Protein AF-A0A3S3RZ78-F1 (afdb_monomer_lite)

Structure (mmCIF, N/CA/C/O backbone):
data_AF-A0A3S3RZ78-F1
#
_entry.id   AF-A0A3S3RZ78-F1
#
loop_
_atom_site.group_PDB
_atom_site.id
_atom_site.type_symbol
_atom_site.label_atom_id
_atom_site.label_alt_id
_atom_site.label_comp_id
_atom_site.label_asym_id
_atom_site.label_entity_id
_atom_site.label_seq_id
_atom_site.pdbx_PDB_ins_code
_atom_site.Cartn_x
_atom_site.Cartn_y
_atom_site.Cartn_z
_atom_site.occupancy
_atom_site.B_iso_or_equiv
_atom_site.auth_seq_id
_atom_site.auth_comp_id
_atom_site.auth_asym_id
_atom_site.auth_atom_id
_atom_site.pdbx_PDB_model_num
ATOM 1 N N . MET A 1 1 ? 13.087 -18.083 5.099 1.00 40.50 1 MET A N 1
ATOM 2 C CA . MET A 1 1 ? 12.927 -17.385 6.397 1.00 40.50 1 MET A CA 1
ATOM 3 C C . MET A 1 1 ? 11.641 -16.577 6.357 1.00 40.50 1 MET A C 1
ATOM 5 O O . MET A 1 1 ? 11.517 -15.719 5.496 1.00 40.50 1 MET A O 1
ATOM 9 N N . ASN A 1 2 ? 10.664 -16.890 7.210 1.00 43.22 2 ASN A N 1
ATOM 10 C CA . ASN A 1 2 ? 9.361 -16.218 7.233 1.00 43.22 2 ASN A CA 1
ATOM 11 C C . ASN A 1 2 ? 9.338 -15.223 8.404 1.00 43.22 2 ASN A C 1
ATOM 13 O O . ASN A 1 2 ? 9.642 -15.615 9.522 1.00 43.22 2 ASN A O 1
ATOM 17 N N . ARG A 1 3 ? 8.978 -13.950 8.187 1.00 53.94 3 ARG A N 1
ATOM 18 C CA . ARG A 1 3 ? 8.902 -12.944 9.274 1.00 53.94 3 ARG A CA 1
ATOM 19 C C . ARG A 1 3 ? 7.983 -13.397 10.421 1.00 53.94 3 ARG A C 1
ATOM 21 O O . ARG A 1 3 ? 8.221 -13.053 11.570 1.00 53.94 3 ARG A O 1
ATOM 28 N N . ARG A 1 4 ? 6.975 -14.221 10.107 1.00 54.25 4 ARG A N 1
ATOM 29 C CA . ARG A 1 4 ? 5.975 -14.735 11.057 1.00 54.25 4 ARG A CA 1
ATOM 30 C C . ARG A 1 4 ? 6.551 -15.621 12.151 1.00 54.25 4 ARG A C 1
ATOM 32 O O . ARG A 1 4 ? 6.083 -15.556 13.279 1.00 54.25 4 ARG A O 1
ATOM 39 N N . THR A 1 5 ? 7.578 -16.414 11.848 1.00 48.53 5 THR A N 1
ATOM 40 C CA . THR A 1 5 ? 8.181 -17.263 12.879 1.00 48.53 5 THR A CA 1
ATOM 41 C C . THR A 1 5 ? 8.853 -16.431 13.970 1.00 48.53 5 THR A C 1
ATOM 43 O O . THR A 1 5 ? 8.968 -16.928 15.077 1.00 48.53 5 THR A O 1
ATOM 46 N N . MET A 1 6 ? 9.203 -15.161 13.709 1.00 45.94 6 MET A N 1
ATOM 47 C CA . MET A 1 6 ? 9.835 -14.284 14.700 1.00 45.94 6 MET A CA 1
ATOM 48 C C . MET A 1 6 ? 8.866 -13.612 15.691 1.00 45.94 6 MET A C 1
ATOM 50 O O . MET A 1 6 ? 9.265 -13.337 16.817 1.00 45.94 6 MET A O 1
ATOM 54 N N . LEU A 1 7 ? 7.604 -13.370 15.311 1.00 44.28 7 LEU A N 1
ATOM 55 C CA . LEU A 1 7 ? 6.620 -12.638 16.136 1.00 44.28 7 LEU A CA 1
ATOM 56 C C . LEU A 1 7 ? 5.780 -13.554 17.051 1.00 44.28 7 LEU A C 1
ATOM 58 O O . LEU A 1 7 ? 5.577 -13.241 18.221 1.00 44.28 7 LEU A O 1
ATOM 62 N N . VAL A 1 8 ? 5.405 -14.748 16.577 1.00 43.34 8 VAL A N 1
ATOM 63 C CA . VAL A 1 8 ? 4.511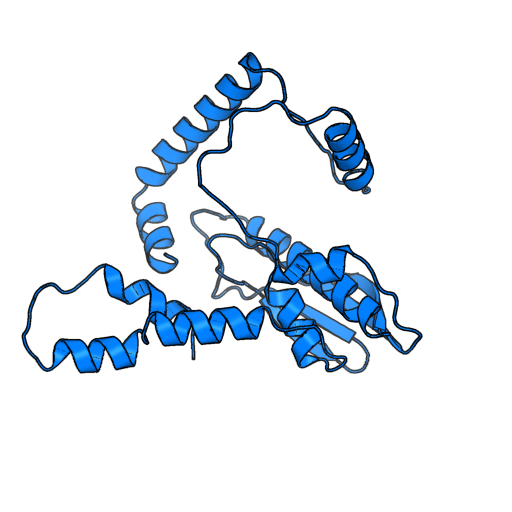 -15.697 17.287 1.00 43.34 8 VAL A CA 1
ATOM 64 C C . VAL A 1 8 ? 5.116 -16.266 18.592 1.00 43.34 8 VAL A C 1
ATOM 66 O O . VAL A 1 8 ? 4.423 -16.858 19.417 1.00 43.34 8 VAL A O 1
ATOM 69 N N . GLY A 1 9 ? 6.411 -16.062 18.844 1.00 39.47 9 GLY A N 1
ATOM 70 C CA . GLY A 1 9 ? 7.112 -16.612 20.008 1.00 39.47 9 GLY A CA 1
ATOM 71 C C . GLY A 1 9 ? 6.773 -15.992 21.366 1.00 39.47 9 GLY A C 1
ATOM 72 O O . GLY A 1 9 ? 7.169 -16.568 22.376 1.00 39.47 9 GLY A O 1
ATOM 73 N N . ALA A 1 10 ? 6.083 -14.850 21.428 1.00 41.22 10 ALA A N 1
ATOM 74 C CA . ALA A 1 10 ? 5.894 -14.110 22.681 1.00 41.22 10 ALA A CA 1
ATOM 75 C C . ALA A 1 10 ? 4.729 -14.614 23.564 1.00 41.22 10 ALA A C 1
ATOM 77 O O . ALA A 1 10 ? 4.688 -14.295 24.750 1.00 41.22 10 ALA A O 1
ATOM 78 N N . GLY A 1 11 ? 3.785 -15.391 23.016 1.00 34.62 11 GLY A N 1
ATOM 79 C CA . GLY A 1 11 ? 2.496 -15.661 23.673 1.00 34.62 11 GLY A CA 1
ATOM 80 C C . GLY A 1 11 ? 2.333 -17.003 24.396 1.00 34.62 11 GLY A C 1
ATOM 81 O O . GLY A 1 11 ? 1.383 -17.153 25.161 1.00 34.62 11 GLY A O 1
ATOM 82 N N . ALA A 1 12 ? 3.205 -17.994 24.185 1.00 38.38 12 ALA A N 1
ATOM 83 C CA . ALA A 1 12 ? 2.976 -19.340 24.721 1.00 38.38 12 ALA A CA 1
ATOM 84 C C . ALA A 1 12 ? 4.277 -20.102 25.015 1.00 38.38 12 ALA A C 1
ATOM 86 O O . ALA A 1 12 ? 4.843 -20.711 24.115 1.00 38.38 12 ALA A O 1
ATOM 87 N N . ALA A 1 13 ? 4.729 -20.076 26.278 1.00 37.03 13 ALA A N 1
ATOM 88 C CA . ALA A 1 13 ? 5.279 -21.221 27.030 1.00 37.03 13 ALA A CA 1
ATOM 89 C C . ALA A 1 13 ? 6.139 -20.735 28.210 1.00 37.03 13 ALA A C 1
ATOM 91 O O . ALA A 1 13 ? 7.344 -20.527 28.093 1.00 37.03 13 ALA A O 1
ATOM 92 N N . LEU A 1 14 ? 5.516 -20.616 29.383 1.00 42.06 14 LEU A N 1
ATOM 93 C CA . LEU A 1 14 ? 6.192 -20.324 30.649 1.00 42.06 14 LEU A CA 1
ATOM 94 C C . LEU A 1 14 ? 6.717 -21.588 31.364 1.00 42.06 14 LEU A C 1
ATOM 96 O O . LEU A 1 14 ? 6.936 -21.553 32.569 1.00 42.06 14 LEU A O 1
ATOM 100 N N . VAL A 1 15 ? 6.919 -22.724 30.682 1.00 44.06 15 VAL A N 1
ATOM 101 C CA . VAL A 1 15 ? 7.333 -23.968 31.362 1.00 44.06 15 VAL A CA 1
ATOM 102 C C . VAL A 1 15 ? 8.272 -24.817 30.498 1.00 44.06 15 VAL A C 1
ATOM 104 O O . VAL A 1 15 ? 7.811 -25.567 29.646 1.00 44.06 15 VAL A O 1
ATOM 107 N N . ALA A 1 16 ? 9.586 -24.692 30.729 1.00 37.25 16 ALA A N 1
ATOM 108 C CA . ALA A 1 16 ? 10.565 -25.787 30.886 1.00 37.25 16 ALA A CA 1
ATOM 109 C C . ALA A 1 16 ? 12.009 -25.294 30.641 1.00 37.25 16 ALA A C 1
ATOM 111 O O . ALA A 1 16 ? 12.322 -24.619 29.662 1.00 37.25 16 ALA A O 1
ATOM 112 N N . ALA A 1 17 ? 12.894 -25.640 31.573 1.00 44.78 17 ALA A N 1
ATOM 113 C CA . ALA A 1 17 ? 14.254 -25.137 31.717 1.00 44.78 17 ALA A CA 1
ATOM 114 C C . ALA A 1 17 ? 15.219 -25.502 30.565 1.00 44.78 17 ALA A C 1
ATOM 116 O O . ALA A 1 17 ? 15.219 -26.617 30.052 1.00 44.78 17 ALA A O 1
ATOM 117 N N . GLY A 1 18 ? 16.115 -24.565 30.229 1.00 42.72 18 GLY A N 1
ATOM 118 C CA . GLY A 1 18 ? 17.432 -24.813 29.615 1.00 42.72 18 GLY A CA 1
ATOM 119 C C . GLY A 1 18 ? 17.471 -25.133 28.116 1.00 42.72 18 GLY A C 1
ATOM 120 O O . GLY A 1 18 ? 18.178 -24.460 27.371 1.00 42.72 18 GLY A O 1
ATOM 121 N N . THR A 1 19 ? 16.705 -26.115 27.645 1.00 43.12 19 THR A N 1
ATOM 122 C CA . THR A 1 19 ? 16.663 -26.523 26.224 1.00 43.12 19 THR A CA 1
ATOM 123 C C . THR A 1 19 ? 15.649 -25.714 25.411 1.00 43.12 19 THR A C 1
ATOM 125 O O . THR A 1 19 ? 15.826 -25.520 24.206 1.00 43.12 19 THR A O 1
ATOM 128 N N . GLY A 1 20 ? 14.638 -25.155 26.083 1.00 42.94 20 GLY A N 1
ATOM 129 C CA . GLY A 1 20 ? 13.596 -24.328 25.475 1.00 42.94 20 GLY A CA 1
ATOM 130 C C . GLY A 1 20 ? 14.109 -23.005 24.908 1.00 42.94 20 GLY A C 1
ATOM 131 O O . GLY A 1 20 ? 13.678 -22.612 23.837 1.00 42.94 20 GLY A O 1
ATOM 132 N N . VAL A 1 21 ? 15.083 -22.341 25.542 1.00 45.28 21 VAL A N 1
ATOM 133 C CA . VAL A 1 21 ? 15.572 -21.019 25.088 1.00 45.28 21 VAL A CA 1
ATOM 134 C C . VAL A 1 21 ? 16.393 -21.110 23.797 1.00 45.28 21 VAL A C 1
ATOM 136 O O . VAL A 1 21 ? 16.285 -20.235 22.940 1.00 45.28 21 VAL A O 1
ATOM 139 N N . ALA A 1 22 ? 17.197 -22.164 23.627 1.00 45.59 22 ALA A N 1
ATOM 140 C CA . ALA A 1 22 ? 17.964 -22.384 22.399 1.00 45.59 22 ALA A CA 1
ATOM 141 C C . ALA A 1 22 ? 17.056 -22.822 21.236 1.00 45.59 22 ALA A C 1
ATOM 143 O O . ALA A 1 22 ? 17.174 -22.282 20.136 1.00 45.59 22 ALA A O 1
ATOM 144 N N . GLY A 1 23 ? 16.096 -23.720 21.499 1.00 42.72 23 GLY A N 1
ATOM 145 C CA . GLY A 1 23 ? 15.060 -24.104 20.534 1.00 42.72 23 GLY A CA 1
ATOM 146 C C . GLY A 1 23 ? 14.161 -22.926 20.139 1.00 42.72 23 GLY A C 1
ATOM 147 O O . GLY A 1 23 ? 13.932 -22.698 18.954 1.00 42.72 23 GLY A O 1
ATOM 148 N N . TRP A 1 24 ? 13.749 -22.104 21.107 1.00 41.31 24 TRP A N 1
ATOM 149 C CA . TRP A 1 24 ? 12.961 -20.888 20.899 1.00 41.31 24 TRP A CA 1
ATOM 150 C C . TRP A 1 24 ? 13.730 -19.860 20.069 1.00 41.31 24 TRP A C 1
ATOM 152 O O . TRP A 1 24 ? 13.248 -19.470 19.014 1.00 41.31 24 TRP A O 1
ATOM 162 N N . ARG A 1 25 ? 14.977 -19.516 20.425 1.00 43.22 25 ARG A N 1
ATOM 163 C CA . ARG A 1 25 ? 15.828 -18.617 19.614 1.00 43.22 25 ARG A CA 1
ATOM 164 C C . ARG A 1 25 ? 16.069 -19.126 18.191 1.00 43.22 25 ARG A C 1
ATOM 166 O O . ARG A 1 25 ? 16.178 -18.315 17.278 1.00 43.22 25 ARG A O 1
ATOM 173 N N . SER A 1 26 ? 16.142 -20.442 17.989 1.00 49.59 26 SER A N 1
ATOM 174 C CA . SER A 1 26 ? 16.269 -21.026 16.648 1.00 49.59 26 SER A CA 1
ATOM 175 C C . SER A 1 26 ? 14.971 -20.959 15.830 1.00 49.59 26 SER A C 1
ATOM 177 O O . SER A 1 26 ? 15.031 -20.860 14.607 1.00 49.59 26 SER A O 1
ATOM 179 N N . ALA A 1 27 ? 13.811 -20.955 16.497 1.00 47.22 27 ALA A N 1
ATOM 180 C CA . ALA A 1 27 ? 12.496 -20.873 15.869 1.00 47.22 27 ALA A CA 1
ATOM 181 C C . ALA A 1 27 ? 12.046 -19.422 15.616 1.00 47.22 27 ALA A C 1
ATOM 183 O O . ALA A 1 27 ? 11.475 -19.154 14.563 1.00 47.22 27 ALA A O 1
ATOM 184 N N . VAL A 1 28 ? 12.333 -18.489 16.536 1.00 52.66 28 VAL A N 1
ATOM 185 C CA . VAL A 1 28 ? 11.874 -17.086 16.470 1.00 52.66 28 VAL A CA 1
ATOM 186 C C . VAL A 1 28 ? 12.959 -16.068 16.107 1.00 52.66 28 VAL A C 1
ATOM 188 O O . VAL A 1 28 ? 12.667 -14.898 15.895 1.00 52.66 28 VAL A O 1
ATOM 191 N N . GLY A 1 29 ? 14.219 -16.484 15.974 1.00 62.44 29 GLY A N 1
ATOM 192 C CA . GLY A 1 29 ? 15.333 -15.548 15.801 1.00 62.44 29 GLY A CA 1
ATOM 193 C C . GLY A 1 29 ? 15.539 -14.642 17.024 1.00 62.44 29 GLY A C 1
ATOM 194 O O . GLY A 1 29 ? 14.795 -14.685 18.003 1.00 62.44 29 GLY A O 1
ATOM 195 N N . SER A 1 30 ? 16.595 -13.830 17.018 1.00 79.31 30 SER A N 1
ATOM 196 C CA . SER A 1 30 ? 16.803 -12.799 18.045 1.00 79.31 30 SER A CA 1
ATOM 197 C C . SER A 1 30 ? 16.269 -11.439 17.591 1.00 79.31 30 SER A C 1
ATOM 199 O O . SER A 1 30 ? 16.241 -11.149 16.397 1.00 79.31 30 SER A O 1
ATOM 201 N N . MET A 1 31 ? 15.927 -10.557 18.538 1.00 79.38 31 MET A N 1
ATOM 202 C CA . MET A 1 31 ? 15.582 -9.162 18.215 1.00 79.38 31 MET A CA 1
ATOM 203 C C . MET A 1 31 ? 16.697 -8.456 17.435 1.00 79.38 31 MET A C 1
ATOM 205 O O . MET A 1 31 ? 16.409 -7.730 16.495 1.00 79.38 31 MET A O 1
ATOM 209 N N . ALA A 1 32 ? 17.966 -8.755 17.732 1.00 81.56 32 ALA A N 1
ATOM 210 C CA . ALA A 1 32 ? 19.098 -8.233 16.967 1.00 81.56 32 ALA A CA 1
ATOM 211 C C . ALA A 1 32 ? 19.104 -8.734 15.508 1.00 81.56 32 ALA A C 1
ATOM 213 O O . ALA A 1 32 ? 19.377 -7.971 14.587 1.00 81.56 32 ALA A O 1
ATOM 214 N N . GLN A 1 33 ? 18.769 -10.007 15.267 1.00 80.19 33 GLN A N 1
ATOM 215 C CA . GLN A 1 33 ? 18.626 -10.538 13.905 1.00 80.19 33 GLN A CA 1
ATOM 216 C C . GLN A 1 33 ? 17.439 -9.905 13.177 1.00 80.19 33 GLN A C 1
ATOM 218 O O . GLN A 1 33 ? 17.544 -9.607 11.988 1.00 80.19 33 GLN A O 1
ATOM 223 N N . TYR A 1 34 ? 16.329 -9.682 13.884 1.00 78.69 34 TYR A N 1
ATOM 224 C CA . TYR A 1 34 ? 15.179 -8.965 13.348 1.00 78.69 34 TYR A CA 1
ATOM 225 C C . TYR A 1 34 ? 15.539 -7.521 12.980 1.00 78.69 34 TYR A C 1
ATOM 227 O O . TYR A 1 34 ? 15.197 -7.080 11.889 1.00 78.69 34 TYR A O 1
ATOM 235 N N . GLU A 1 35 ? 16.261 -6.801 13.838 1.00 84.44 35 GLU A N 1
ATOM 236 C CA . GLU A 1 35 ? 16.710 -5.428 13.584 1.00 84.44 35 GLU A CA 1
ATOM 237 C C . GLU A 1 35 ? 17.628 -5.345 12.366 1.00 84.44 35 GLU A C 1
ATOM 239 O O . GLU A 1 35 ? 17.398 -4.513 11.491 1.00 84.44 35 GLU A O 1
ATOM 244 N N . VAL A 1 36 ? 18.611 -6.244 12.254 1.00 86.38 36 VAL A N 1
ATOM 245 C CA . VAL A 1 36 ? 19.494 -6.328 11.079 1.00 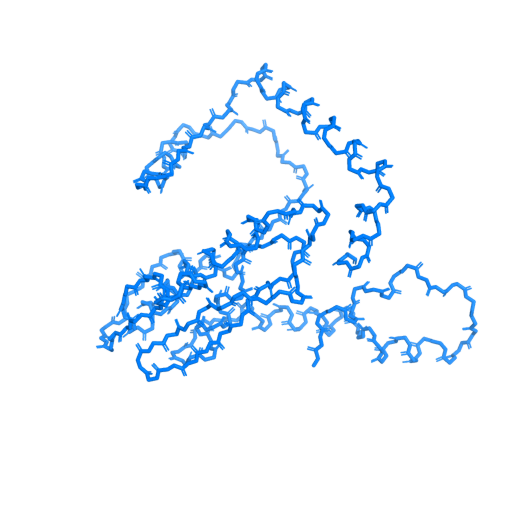86.38 36 VAL A CA 1
ATOM 246 C C . VAL A 1 36 ? 18.688 -6.615 9.812 1.00 86.38 36 VAL A C 1
ATOM 248 O O . VAL A 1 36 ? 18.867 -5.952 8.791 1.00 86.38 36 VAL A O 1
ATOM 251 N N . PHE A 1 37 ? 17.761 -7.570 9.872 1.00 84.56 37 PHE A N 1
ATOM 252 C CA . PHE A 1 37 ? 16.888 -7.891 8.748 1.00 84.56 37 PHE A CA 1
ATOM 253 C C . PHE A 1 37 ? 15.985 -6.707 8.358 1.00 84.56 37 PHE A C 1
ATOM 255 O O . PHE A 1 37 ? 15.860 -6.383 7.177 1.00 84.56 37 PHE A O 1
ATOM 262 N N . ALA A 1 38 ? 15.380 -6.032 9.337 1.00 86.69 38 ALA A N 1
ATOM 263 C CA . ALA A 1 38 ? 14.527 -4.868 9.128 1.00 86.69 38 ALA A CA 1
ATOM 264 C C . ALA A 1 38 ? 15.304 -3.669 8.569 1.00 86.69 38 ALA A C 1
ATOM 266 O O . ALA A 1 38 ? 14.775 -2.944 7.726 1.00 86.69 38 ALA A O 1
ATOM 267 N N . ALA A 1 39 ? 16.553 -3.480 9.001 1.00 89.00 39 ALA A N 1
ATOM 268 C CA . ALA A 1 39 ? 17.457 -2.480 8.449 1.00 89.00 39 ALA A CA 1
ATOM 269 C C . ALA A 1 39 ? 17.761 -2.773 6.973 1.00 89.00 39 ALA A C 1
ATOM 271 O O . ALA A 1 39 ? 17.564 -1.893 6.142 1.00 89.00 39 ALA A O 1
ATOM 272 N N . GLY A 1 40 ? 18.096 -4.022 6.629 1.00 91.19 40 GLY A N 1
ATOM 273 C CA . GLY A 1 40 ? 18.384 -4.417 5.244 1.00 91.19 40 GLY A CA 1
ATOM 274 C C . GLY A 1 40 ? 17.203 -4.229 4.283 1.00 91.19 40 GLY A C 1
ATOM 275 O O . GLY A 1 40 ? 17.375 -3.899 3.111 1.00 91.19 40 GLY A O 1
ATOM 276 N N . LEU A 1 41 ? 15.964 -4.364 4.769 1.00 91.00 41 LEU A N 1
ATOM 277 C CA . LEU A 1 41 ? 14.774 -4.048 3.965 1.00 91.00 41 LEU A CA 1
ATOM 278 C C . LEU A 1 41 ? 14.684 -2.565 3.590 1.00 91.00 41 LEU A C 1
ATOM 280 O O . LEU A 1 41 ? 14.113 -2.237 2.551 1.00 91.00 41 LEU A O 1
ATOM 284 N N . ARG A 1 42 ? 15.240 -1.693 4.434 1.00 94.19 42 ARG A N 1
ATOM 285 C CA . ARG A 1 42 ? 15.236 -0.232 4.304 1.00 94.19 42 ARG A CA 1
ATOM 286 C C . ARG A 1 42 ? 16.541 0.317 3.719 1.00 94.19 42 ARG A C 1
ATOM 288 O O . ARG A 1 42 ? 16.719 1.534 3.692 1.00 94.19 42 ARG A O 1
ATOM 295 N N . ASP A 1 43 ? 17.429 -0.555 3.243 1.00 94.56 43 ASP A N 1
ATOM 296 C CA . ASP A 1 43 ? 18.643 -0.151 2.541 1.00 94.56 43 ASP A CA 1
ATOM 297 C C . ASP A 1 43 ? 18.318 0.630 1.270 1.00 94.56 43 ASP A C 1
ATOM 299 O O . ASP A 1 43 ? 17.261 0.453 0.652 1.00 94.56 43 ASP A O 1
ATOM 303 N N . ARG A 1 44 ? 19.282 1.457 0.855 1.00 94.25 44 ARG A N 1
ATOM 304 C CA . ARG A 1 44 ? 19.183 2.319 -0.326 1.00 94.25 44 ARG A CA 1
ATOM 305 C C . ARG A 1 44 ? 18.764 1.539 -1.573 1.00 94.25 44 ARG A C 1
ATOM 307 O O . ARG A 1 44 ? 19.167 0.392 -1.785 1.00 94.25 44 ARG A O 1
ATOM 314 N N . LEU A 1 45 ? 17.968 2.197 -2.407 1.00 96.31 45 LEU A N 1
ATOM 315 C CA . LEU A 1 45 ? 17.523 1.665 -3.684 1.00 96.31 45 LEU A CA 1
ATOM 316 C C . LEU A 1 45 ? 18.720 1.453 -4.613 1.00 96.31 45 LEU A C 1
ATOM 318 O O . LEU A 1 45 ? 19.549 2.346 -4.791 1.00 96.31 45 LEU A O 1
ATOM 322 N N . THR A 1 46 ? 18.782 0.274 -5.220 1.00 95.50 46 THR A N 1
ATOM 323 C CA . THR A 1 46 ? 19.735 -0.080 -6.274 1.00 95.50 46 THR A CA 1
ATOM 324 C C . THR A 1 46 ? 18.974 -0.392 -7.567 1.00 95.50 46 THR A C 1
ATOM 326 O O . THR A 1 46 ? 17.789 -0.722 -7.506 1.00 95.50 46 THR A O 1
ATOM 329 N N . PRO A 1 47 ? 19.603 -0.290 -8.756 1.00 94.00 47 PRO A N 1
ATOM 330 C CA . PRO A 1 47 ? 18.894 -0.469 -10.028 1.00 94.00 47 PRO A CA 1
ATOM 331 C C . PRO A 1 47 ? 18.473 -1.906 -10.368 1.00 94.00 47 PRO A C 1
ATOM 333 O O . PRO A 1 47 ? 17.930 -2.127 -11.453 1.00 94.00 47 PRO A O 1
ATOM 336 N N . ASP A 1 48 ? 18.760 -2.895 -9.520 1.00 94.81 48 ASP A N 1
ATOM 337 C CA . ASP A 1 48 ? 18.341 -4.276 -9.746 1.00 94.81 48 ASP A CA 1
ATOM 338 C C . ASP A 1 48 ? 16.851 -4.479 -9.420 1.00 94.81 48 ASP A C 1
ATOM 340 O O . ASP A 1 48 ? 16.277 -3.833 -8.542 1.00 94.81 48 ASP A O 1
ATOM 344 N N . LEU A 1 49 ? 16.214 -5.417 -10.127 1.00 94.94 49 LEU A N 1
ATOM 345 C CA . LEU A 1 49 ? 14.787 -5.713 -9.954 1.00 94.94 49 LEU A CA 1
ATOM 346 C C . LEU A 1 49 ? 14.447 -6.190 -8.534 1.00 94.94 49 LEU A C 1
ATOM 348 O O . LEU A 1 49 ? 13.350 -5.922 -8.047 1.00 94.94 49 LEU A O 1
ATOM 352 N N . GLY A 1 50 ? 15.380 -6.859 -7.851 1.00 95.62 50 GLY A N 1
ATOM 353 C CA . GLY A 1 50 ? 15.185 -7.318 -6.478 1.00 95.62 50 GLY A CA 1
ATOM 354 C C . GLY A 1 50 ? 15.010 -6.154 -5.504 1.00 95.62 50 GLY A C 1
ATOM 355 O O . GLY A 1 50 ? 14.123 -6.195 -4.653 1.00 95.62 50 GLY A O 1
ATOM 356 N N . ALA A 1 51 ? 15.799 -5.090 -5.651 1.00 96.38 51 ALA A N 1
ATOM 357 C CA . ALA A 1 51 ? 15.678 -3.879 -4.847 1.00 96.38 51 ALA A CA 1
ATOM 358 C C . ALA A 1 51 ? 14.401 -3.082 -5.141 1.00 96.38 51 ALA A C 1
ATOM 360 O O . ALA A 1 51 ? 13.766 -2.584 -4.211 1.00 96.38 51 ALA A O 1
ATOM 361 N N . ILE A 1 52 ? 13.980 -3.025 -6.405 1.00 97.56 52 ILE A N 1
ATOM 362 C CA . ILE A 1 52 ? 12.713 -2.398 -6.806 1.00 97.56 52 ILE A CA 1
ATOM 363 C C . ILE A 1 52 ? 11.525 -3.138 -6.169 1.00 97.56 52 ILE A C 1
ATOM 365 O O . ILE A 1 52 ? 10.674 -2.521 -5.525 1.00 97.56 52 ILE A O 1
ATOM 369 N N . VAL A 1 53 ? 11.510 -4.473 -6.246 1.00 97.75 53 VAL A N 1
ATOM 370 C CA . VAL A 1 53 ? 10.498 -5.299 -5.568 1.00 97.75 53 VAL A CA 1
ATOM 371 C C . VAL A 1 53 ? 10.590 -5.142 -4.047 1.00 97.75 53 VAL A C 1
ATOM 373 O O . VAL A 1 53 ? 9.564 -5.000 -3.387 1.00 97.75 53 VAL A O 1
ATOM 376 N N . ARG A 1 54 ? 11.793 -5.089 -3.460 1.00 97.56 54 ARG A N 1
ATOM 377 C CA . ARG A 1 54 ? 11.981 -4.835 -2.019 1.00 97.56 54 ARG A CA 1
ATOM 378 C C . ARG A 1 54 ? 11.303 -3.533 -1.590 1.00 97.56 54 ARG A C 1
ATOM 380 O O . ARG A 1 54 ? 10.586 -3.540 -0.592 1.00 97.56 54 ARG A O 1
ATOM 387 N N . TYR A 1 55 ? 11.460 -2.455 -2.353 1.00 98.25 55 TYR A N 1
ATOM 388 C CA . TYR A 1 55 ? 10.781 -1.182 -2.095 1.00 98.25 55 TYR A CA 1
ATOM 389 C C . TYR A 1 55 ? 9.254 -1.307 -2.182 1.00 98.25 55 TYR A C 1
ATOM 391 O O . TYR A 1 55 ? 8.545 -0.797 -1.308 1.00 98.25 55 TYR A O 1
ATOM 399 N N . ALA A 1 56 ? 8.739 -2.058 -3.159 1.00 98.31 56 ALA A N 1
ATOM 400 C CA . ALA A 1 56 ? 7.314 -2.377 -3.237 1.00 98.31 56 ALA A CA 1
ATOM 401 C C . ALA A 1 56 ? 6.814 -3.089 -1.962 1.00 98.31 56 ALA A C 1
ATOM 403 O O . ALA A 1 56 ? 5.756 -2.745 -1.439 1.00 98.31 56 ALA A O 1
ATOM 404 N N . THR A 1 57 ? 7.608 -3.997 -1.373 1.00 97.69 57 THR A N 1
ATOM 405 C CA . THR A 1 57 ? 7.230 -4.702 -0.127 1.00 97.69 57 THR A CA 1
ATOM 406 C C . THR A 1 57 ? 7.172 -3.825 1.131 1.00 97.69 57 THR A C 1
ATOM 408 O O . THR A 1 57 ? 6.680 -4.283 2.163 1.00 97.69 57 THR A O 1
ATOM 411 N N . LEU A 1 58 ? 7.658 -2.580 1.082 1.00 97.69 58 LEU A N 1
ATOM 412 C CA . LEU A 1 58 ? 7.557 -1.618 2.192 1.00 97.69 58 LEU A CA 1
ATOM 413 C C . LEU A 1 58 ? 6.196 -0.895 2.239 1.00 97.69 58 LEU A C 1
ATOM 415 O O . LEU A 1 58 ? 5.947 -0.066 3.128 1.00 97.69 58 LEU A O 1
ATOM 419 N N . ALA A 1 59 ? 5.311 -1.209 1.291 1.00 98.00 59 ALA A N 1
ATOM 420 C CA . ALA A 1 59 ? 3.958 -0.687 1.232 1.00 98.00 59 ALA A CA 1
ATOM 421 C C . ALA A 1 59 ? 3.150 -1.009 2.497 1.00 98.00 59 ALA A C 1
ATOM 423 O O . ALA A 1 59 ? 3.308 -2.054 3.139 1.00 98.00 59 ALA A O 1
ATOM 424 N N . ALA A 1 60 ? 2.262 -0.083 2.861 1.00 96.12 60 ALA A N 1
ATOM 425 C CA . ALA A 1 60 ? 1.276 -0.336 3.899 1.00 96.12 60 ALA A CA 1
ATOM 426 C C . ALA A 1 60 ? 0.334 -1.465 3.457 1.00 96.12 60 ALA A C 1
ATOM 428 O O . ALA A 1 60 ? -0.012 -1.572 2.284 1.00 96.12 60 ALA A O 1
ATOM 429 N N . ASN A 1 61 ? -0.036 -2.329 4.398 1.00 95.62 61 ASN A N 1
ATOM 430 C CA . ASN A 1 61 ? -0.943 -3.444 4.166 1.00 95.62 61 ASN A CA 1
ATOM 431 C C . ASN A 1 61 ? -1.569 -3.888 5.496 1.00 95.62 61 ASN A C 1
ATOM 433 O O . ASN A 1 61 ? -0.975 -3.685 6.564 1.00 95.62 61 ASN A O 1
ATOM 437 N N . SER A 1 62 ? -2.768 -4.469 5.434 1.00 90.88 62 SER A N 1
ATOM 438 C CA . SER A 1 62 ? -3.513 -4.870 6.632 1.00 90.88 62 SER A CA 1
ATOM 439 C C . SER A 1 62 ? -2.772 -5.953 7.420 1.00 90.88 62 SER A C 1
ATOM 441 O O . SER A 1 62 ? -2.194 -6.869 6.830 1.00 90.88 62 SER A O 1
ATOM 443 N N . HIS A 1 63 ? -2.728 -5.806 8.749 1.00 89.94 63 HIS A N 1
ATOM 444 C CA . HIS A 1 63 ? -2.016 -6.683 9.697 1.00 89.94 63 HIS A CA 1
ATOM 445 C C . HIS A 1 63 ? -0.561 -7.026 9.324 1.00 89.94 63 HIS A C 1
ATOM 447 O O . HIS A 1 63 ? 0.000 -8.003 9.812 1.00 89.94 63 HIS A O 1
ATOM 453 N N . ASN A 1 64 ? 0.074 -6.228 8.458 1.00 93.44 64 ASN A N 1
ATOM 454 C CA . ASN A 1 64 ? 1.383 -6.535 7.884 1.00 93.44 64 ASN A CA 1
ATOM 455 C C . ASN A 1 64 ? 1.453 -7.925 7.193 1.00 93.44 64 ASN A C 1
ATOM 457 O O . ASN A 1 64 ? 2.525 -8.544 7.112 1.00 93.44 64 ASN A O 1
ATOM 461 N N . THR A 1 65 ? 0.311 -8.420 6.697 1.00 95.19 65 THR A N 1
ATOM 462 C CA . THR A 1 65 ? 0.157 -9.729 6.045 1.00 95.19 65 THR A CA 1
ATOM 463 C C . THR A 1 65 ? 1.009 -9.878 4.783 1.00 95.19 65 THR A C 1
ATOM 465 O O . THR A 1 65 ? 1.475 -10.986 4.484 1.00 95.19 65 THR A O 1
ATOM 468 N N . GLN A 1 66 ? 1.276 -8.757 4.100 1.00 96.62 66 GLN A N 1
ATOM 469 C CA . GLN A 1 66 ? 1.983 -8.630 2.823 1.00 96.62 66 GLN A CA 1
ATOM 470 C C . GLN A 1 66 ? 1.375 -9.580 1.776 1.00 96.62 66 GLN A C 1
ATOM 472 O O . GLN A 1 66 ? 2.021 -10.568 1.405 1.00 96.62 66 GLN A O 1
ATOM 477 N N . PRO A 1 67 ? 0.115 -9.351 1.351 1.00 97.50 67 PRO A N 1
ATOM 478 C CA . PRO A 1 67 ? -0.695 -10.336 0.638 1.00 97.50 67 PRO A CA 1
ATOM 479 C C . PRO A 1 67 ? -0.452 -10.310 -0.878 1.00 97.50 67 PRO A C 1
ATOM 481 O O . PRO A 1 67 ? -1.386 -10.373 -1.671 1.00 97.50 67 PRO A O 1
ATOM 484 N N . TRP A 1 68 ? 0.808 -10.205 -1.295 1.00 97.94 68 TRP A N 1
ATOM 485 C CA . TRP A 1 68 ? 1.200 -10.031 -2.692 1.00 97.94 68 TRP A CA 1
ATOM 486 C C . TRP A 1 68 ? 2.224 -11.071 -3.145 1.00 97.94 68 TRP A C 1
ATOM 488 O O . TRP A 1 68 ? 3.072 -11.536 -2.377 1.00 97.94 68 TRP A O 1
ATOM 498 N N . ARG A 1 69 ? 2.182 -11.387 -4.438 1.00 98.19 69 ARG A N 1
ATOM 499 C CA . ARG A 1 69 ? 3.193 -12.157 -5.164 1.00 98.19 69 ARG A CA 1
ATOM 500 C C . ARG A 1 69 ? 3.639 -11.350 -6.370 1.00 98.19 69 ARG A C 1
ATOM 502 O O . ARG A 1 69 ? 2.806 -10.946 -7.173 1.00 98.19 69 ARG A O 1
ATOM 509 N N . PHE A 1 70 ? 4.944 -11.148 -6.487 1.00 98.06 70 PHE A N 1
ATOM 510 C CA . PHE A 1 70 ? 5.538 -10.470 -7.632 1.00 98.06 70 PHE A CA 1
ATOM 511 C C . PHE A 1 70 ? 5.943 -11.499 -8.683 1.00 98.06 70 PHE A C 1
ATOM 513 O O . PHE A 1 70 ? 6.594 -12.491 -8.349 1.00 98.06 70 PHE A O 1
ATOM 520 N N . GLN A 1 71 ? 5.573 -11.260 -9.936 1.00 96.81 71 GLN A N 1
ATOM 521 C CA . GLN A 1 71 ? 5.991 -12.062 -11.083 1.00 96.81 71 GLN A CA 1
ATOM 522 C C . GLN A 1 71 ? 6.698 -11.150 -12.082 1.00 96.81 71 GLN A C 1
ATOM 524 O O . GLN A 1 71 ? 6.213 -10.064 -12.387 1.00 96.81 71 GLN A O 1
ATOM 529 N N . LEU A 1 72 ? 7.877 -11.566 -12.539 1.00 94.56 72 LEU A N 1
ATOM 530 C CA . LEU A 1 72 ? 8.659 -10.827 -13.525 1.00 94.56 72 LEU A CA 1
ATOM 531 C C . LEU A 1 72 ? 8.383 -11.417 -14.905 1.00 94.56 72 LEU A C 1
ATOM 533 O O . LEU A 1 72 ? 8.611 -12.607 -15.118 1.00 94.56 72 LEU A O 1
ATOM 537 N N . GLU A 1 73 ? 7.947 -10.581 -15.838 1.00 90.12 73 GLU A N 1
ATOM 538 C CA . GLU A 1 73 ? 7.596 -10.989 -17.196 1.00 90.12 73 GLU A CA 1
ATOM 539 C C . GLU A 1 73 ? 8.215 -10.038 -18.219 1.00 90.12 73 GLU A C 1
ATOM 541 O O . GLU A 1 73 ? 7.627 -9.031 -18.608 1.00 90.12 73 GLU A O 1
ATOM 546 N N . GLY A 1 74 ? 9.434 -10.340 -18.669 1.00 89.81 74 GLY A N 1
ATOM 547 C CA . GLY A 1 74 ? 10.134 -9.499 -19.642 1.00 89.81 74 GLY A CA 1
ATOM 548 C C . GLY A 1 74 ? 10.327 -8.066 -19.132 1.00 89.81 74 GLY A C 1
ATOM 549 O O . GLY A 1 74 ? 11.122 -7.834 -18.225 1.00 89.81 74 GLY A O 1
ATOM 550 N N . GLN A 1 75 ? 9.613 -7.112 -19.737 1.00 94.62 75 GLN A N 1
ATOM 551 C CA . GLN A 1 75 ? 9.596 -5.695 -19.346 1.00 94.62 75 GLN A CA 1
ATOM 552 C C . GLN A 1 75 ? 8.357 -5.328 -18.515 1.00 94.62 75 GLN A C 1
ATOM 554 O O . GLN A 1 75 ? 7.839 -4.217 -18.604 1.00 94.62 75 GLN A O 1
ATOM 559 N N . ALA A 1 76 ? 7.875 -6.275 -17.714 1.00 97.00 76 ALA A N 1
ATOM 560 C CA . ALA A 1 76 ? 6.759 -6.061 -16.817 1.00 97.00 76 ALA A CA 1
ATOM 561 C C . ALA A 1 76 ? 6.957 -6.735 -15.462 1.00 97.00 76 ALA A C 1
ATOM 563 O O . ALA A 1 76 ? 7.678 -7.729 -15.321 1.00 97.00 76 ALA A O 1
ATOM 564 N N . ILE A 1 77 ? 6.281 -6.179 -14.462 1.00 98.25 77 ILE A N 1
ATOM 565 C CA . ILE A 1 77 ? 6.168 -6.745 -13.121 1.00 98.25 77 ILE A CA 1
ATOM 566 C C . ILE A 1 77 ? 4.684 -6.849 -12.795 1.00 98.25 77 ILE A C 1
ATOM 568 O O . ILE A 1 77 ? 3.990 -5.835 -12.736 1.00 98.25 77 ILE A O 1
ATOM 572 N N . GLU A 1 78 ? 4.199 -8.062 -12.559 1.00 98.31 78 GLU A N 1
ATOM 573 C CA . GLU A 1 78 ? 2.844 -8.282 -12.065 1.00 98.31 78 GLU A CA 1
ATOM 574 C C . GLU A 1 78 ? 2.835 -8.420 -10.545 1.00 98.31 78 GLU A C 1
ATOM 576 O O . GLU A 1 78 ? 3.705 -9.063 -9.954 1.00 98.31 78 GLU A O 1
ATOM 581 N N . ILE A 1 79 ? 1.818 -7.843 -9.913 1.00 98.62 79 ILE A N 1
ATOM 582 C CA . ILE A 1 79 ? 1.500 -7.982 -8.498 1.00 98.62 79 ILE A CA 1
ATOM 583 C C . ILE A 1 79 ? 0.171 -8.727 -8.411 1.00 98.62 79 ILE A C 1
ATOM 585 O O . ILE A 1 79 ? -0.887 -8.195 -8.750 1.00 98.62 79 ILE A O 1
ATOM 589 N N . ARG A 1 80 ? 0.239 -9.979 -7.963 1.00 98.44 80 ARG A N 1
ATOM 590 C CA . ARG A 1 80 ? -0.909 -10.878 -7.818 1.00 98.44 80 ARG A CA 1
ATOM 591 C C . ARG A 1 80 ? -1.287 -11.057 -6.347 1.00 98.44 80 ARG A C 1
ATOM 593 O O . ARG A 1 80 ? -0.389 -11.053 -5.499 1.00 98.44 80 ARG A O 1
ATOM 600 N N . PRO A 1 81 ? -2.576 -11.250 -6.028 1.00 98.25 81 PRO A N 1
ATOM 601 C CA . PRO A 1 81 ? -3.019 -11.470 -4.662 1.00 98.25 81 PRO A CA 1
ATOM 602 C C . PRO A 1 81 ? -2.514 -12.822 -4.140 1.00 98.25 81 PRO A C 1
ATOM 604 O O . PRO A 1 81 ? -2.588 -13.846 -4.822 1.00 98.25 81 PRO A O 1
ATOM 607 N N . ASP A 1 82 ? -2.009 -12.847 -2.907 1.00 97.81 82 ASP A N 1
ATOM 608 C CA . ASP A 1 82 ? -1.743 -14.086 -2.177 1.00 97.81 82 ASP A CA 1
ATOM 609 C C . ASP A 1 82 ? -2.925 -14.415 -1.264 1.00 97.81 82 ASP A C 1
ATOM 611 O O . ASP A 1 82 ? -2.963 -14.015 -0.100 1.00 97.81 82 ASP A O 1
ATOM 615 N N . LEU A 1 83 ? -3.883 -15.186 -1.779 1.00 96.38 83 LEU A N 1
ATOM 616 C CA . LEU A 1 83 ? -5.082 -15.570 -1.028 1.00 96.38 83 LEU A CA 1
ATOM 617 C C . LEU A 1 83 ? -4.786 -16.448 0.201 1.00 96.38 83 LEU A C 1
ATOM 619 O O . LEU A 1 83 ? -5.657 -16.607 1.044 1.00 96.38 83 LEU A O 1
ATOM 623 N N . GLN A 1 84 ? -3.569 -16.984 0.368 1.00 96.12 84 GLN A N 1
ATOM 624 C CA . GLN A 1 84 ? -3.175 -17.657 1.621 1.00 96.12 84 GLN A CA 1
ATOM 625 C C . GLN A 1 84 ? -2.849 -16.661 2.743 1.00 96.12 84 GLN A C 1
ATOM 627 O O . GLN A 1 84 ? -2.552 -17.053 3.872 1.00 96.12 84 GLN A O 1
ATOM 632 N N . ARG A 1 85 ? -2.822 -15.367 2.418 1.00 95.94 85 ARG A N 1
ATOM 633 C CA . ARG A 1 85 ? -2.502 -14.267 3.328 1.00 95.94 85 ARG A CA 1
ATOM 634 C C . ARG A 1 85 ? -3.678 -13.323 3.555 1.00 95.94 85 ARG A C 1
ATOM 636 O O . ARG A 1 85 ? -3.484 -12.297 4.198 1.00 95.94 85 ARG A O 1
ATOM 643 N N . ARG A 1 86 ? -4.857 -13.661 3.026 1.00 95.75 86 ARG A N 1
ATOM 644 C CA . ARG A 1 86 ? -6.094 -12.920 3.272 1.00 95.75 86 ARG A CA 1
ATOM 645 C C . ARG A 1 86 ? -6.516 -13.032 4.738 1.00 95.75 86 ARG A C 1
ATOM 647 O O . ARG A 1 86 ? -6.116 -13.967 5.436 1.00 95.75 86 ARG A O 1
ATOM 654 N N . THR A 1 87 ? -7.329 -12.083 5.172 1.00 96.50 87 THR A N 1
ATOM 655 C CA . THR A 1 87 ? -7.832 -11.966 6.544 1.00 96.50 87 THR A CA 1
ATOM 656 C C . THR A 1 87 ? -9.361 -11.940 6.495 1.00 96.50 87 THR A C 1
ATOM 658 O O . THR A 1 87 ? -9.946 -10.863 6.566 1.00 96.50 87 THR A O 1
ATOM 661 N N . PRO A 1 88 ? -10.020 -13.087 6.240 1.00 97.06 88 PRO A N 1
ATOM 662 C CA . PRO A 1 88 ? -11.437 -13.131 5.881 1.00 97.06 88 PRO A CA 1
ATOM 663 C C . PRO A 1 88 ? -12.390 -12.679 6.994 1.00 97.06 88 PRO A C 1
ATOM 665 O O . PRO A 1 88 ? -13.559 -12.450 6.700 1.00 97.06 88 PRO A O 1
ATOM 668 N N . VAL A 1 89 ? -11.944 -12.578 8.252 1.00 97.00 89 VAL A N 1
ATOM 669 C CA . VAL A 1 89 ? -12.799 -12.059 9.329 1.00 97.00 89 VAL A CA 1
ATOM 670 C C . VAL A 1 89 ? -12.816 -10.530 9.324 1.00 97.00 89 VAL A C 1
ATOM 672 O O . VAL A 1 89 ? -13.890 -9.937 9.301 1.00 97.00 89 VAL A O 1
ATOM 675 N N . VAL A 1 90 ? -11.648 -9.878 9.308 1.00 95.44 90 VAL A N 1
ATOM 676 C CA . VAL A 1 90 ? -11.556 -8.402 9.266 1.00 95.44 90 VAL A CA 1
ATOM 677 C C . VAL A 1 90 ? -11.787 -7.814 7.865 1.00 95.44 90 VAL A C 1
ATOM 679 O O . VAL A 1 90 ? -12.101 -6.633 7.737 1.00 95.44 90 VAL A O 1
ATOM 682 N N . ASP A 1 91 ? -11.599 -8.615 6.816 1.00 97.06 91 ASP A N 1
ATOM 683 C CA . ASP A 1 91 ? -11.658 -8.227 5.401 1.00 97.06 91 ASP A CA 1
ATOM 684 C C . ASP A 1 91 ? -12.458 -9.266 4.583 1.00 97.06 91 ASP A C 1
ATOM 686 O O . ASP A 1 91 ? -11.891 -9.992 3.760 1.00 97.06 91 ASP A O 1
ATOM 690 N N . PRO A 1 92 ? -13.772 -9.418 4.841 1.00 96.62 92 PRO A N 1
ATOM 691 C CA . PRO A 1 92 ? -14.578 -10.499 4.266 1.00 96.62 92 PRO A CA 1
ATOM 692 C C . PRO A 1 92 ? -14.748 -10.416 2.743 1.00 96.62 92 PRO A C 1
ATOM 694 O O . PRO A 1 92 ? -14.976 -11.442 2.097 1.00 96.62 92 PRO A O 1
ATOM 697 N N . ASP A 1 93 ? -14.631 -9.221 2.165 1.00 96.81 93 ASP A N 1
ATOM 698 C CA . ASP A 1 93 ? -14.736 -8.946 0.729 1.00 96.81 93 ASP A CA 1
ATOM 699 C C . ASP A 1 93 ? -13.370 -8.771 0.036 1.00 96.81 93 ASP A C 1
ATOM 701 O O . ASP A 1 93 ? -13.321 -8.430 -1.146 1.00 96.81 93 ASP A O 1
ATOM 705 N N . ASP A 1 94 ? -12.266 -9.049 0.743 1.00 97.31 94 ASP A N 1
ATOM 706 C CA . ASP A 1 94 ? -10.881 -8.885 0.279 1.00 97.31 94 ASP A CA 1
ATOM 707 C C . ASP A 1 94 ? -10.521 -7.442 -0.143 1.00 97.31 94 ASP A C 1
ATOM 709 O O . ASP A 1 94 ? -9.540 -7.212 -0.862 1.00 97.31 94 ASP A O 1
ATOM 713 N N . HIS A 1 95 ? -11.283 -6.438 0.297 1.00 96.81 95 HIS A N 1
ATOM 714 C CA . HIS A 1 95 ? -11.022 -5.043 -0.038 1.00 96.81 95 HIS A CA 1
ATOM 715 C C . HIS A 1 95 ? -9.635 -4.582 0.444 1.00 96.81 95 HIS A C 1
ATOM 717 O O . HIS A 1 95 ? -8.854 -4.025 -0.337 1.00 96.81 95 HIS A O 1
ATOM 723 N N . HIS A 1 96 ? -9.269 -4.846 1.702 1.00 96.81 96 HIS A N 1
ATOM 724 C CA . HIS A 1 96 ? -7.948 -4.499 2.234 1.00 96.81 96 HIS A CA 1
ATOM 725 C C . HIS A 1 96 ? -6.821 -5.225 1.502 1.00 96.81 96 HIS A C 1
ATOM 727 O O . HIS A 1 96 ? -5.729 -4.661 1.342 1.00 96.81 96 HIS A O 1
ATOM 733 N N . LEU A 1 97 ? -7.062 -6.456 1.047 1.00 97.81 97 LEU A N 1
ATOM 734 C CA . LEU A 1 97 ? -6.113 -7.199 0.229 1.00 97.81 97 LEU A CA 1
ATOM 735 C C . LEU A 1 97 ? -5.778 -6.426 -1.055 1.00 97.81 97 LEU A C 1
ATOM 737 O O . LEU A 1 97 ? -4.600 -6.167 -1.313 1.00 97.81 97 LEU A O 1
ATOM 741 N N . TYR A 1 98 ? -6.775 -5.994 -1.832 1.00 97.69 98 TYR A N 1
ATOM 742 C CA . TYR A 1 98 ? -6.521 -5.271 -3.087 1.00 97.69 98 TYR A CA 1
ATOM 743 C C . TYR A 1 98 ? -6.008 -3.845 -2.869 1.00 97.69 98 TYR A C 1
ATOM 745 O O . TYR A 1 98 ? -5.124 -3.400 -3.606 1.00 97.69 98 TYR A O 1
ATOM 753 N N . VAL A 1 99 ? -6.457 -3.152 -1.817 1.00 97.12 99 VAL A N 1
ATOM 754 C CA . VAL A 1 99 ? -5.862 -1.864 -1.412 1.00 97.12 99 VAL A CA 1
ATOM 755 C C . VAL A 1 99 ? -4.365 -2.032 -1.125 1.00 97.12 99 VAL A C 1
ATOM 757 O O . VAL A 1 99 ? -3.554 -1.215 -1.562 1.00 97.12 99 VAL A O 1
ATOM 760 N N . SER A 1 100 ? -3.971 -3.130 -0.471 1.00 98.19 100 SER A N 1
ATOM 761 C CA . SER A 1 100 ? -2.560 -3.438 -0.202 1.00 98.19 100 SER A CA 1
ATOM 762 C C . SER A 1 100 ? -1.753 -3.642 -1.492 1.00 98.19 100 SER A C 1
ATOM 764 O O . SER A 1 100 ? -0.618 -3.170 -1.586 1.00 98.19 100 SER A O 1
ATOM 766 N N . LEU A 1 101 ? -2.329 -4.301 -2.505 1.00 98.50 101 LEU A N 1
ATOM 767 C CA . LEU A 1 101 ? -1.714 -4.429 -3.833 1.00 98.50 101 LEU A CA 1
ATOM 768 C C . LEU A 1 101 ? -1.521 -3.058 -4.495 1.00 98.50 101 LEU A C 1
ATOM 770 O O . LEU A 1 101 ? -0.445 -2.794 -5.030 1.00 98.50 101 LEU A O 1
ATOM 774 N N . GLY A 1 102 ? -2.517 -2.171 -4.408 1.00 97.56 102 GLY A N 1
ATOM 775 C CA . GLY A 1 102 ? -2.422 -0.794 -4.901 1.00 97.56 102 GLY A CA 1
ATOM 776 C C . GLY A 1 102 ? -1.295 -0.002 -4.230 1.00 97.56 102 GLY A C 1
ATOM 777 O O . GLY A 1 102 ? -0.500 0.646 -4.911 1.00 97.56 102 GLY A O 1
ATOM 778 N N . CYS A 1 103 ? -1.148 -0.116 -2.906 1.00 98.12 103 CYS A N 1
ATOM 779 C CA . CYS A 1 103 ? -0.023 0.491 -2.191 1.00 98.12 103 CYS A CA 1
ATOM 780 C C . CYS A 1 103 ? 1.333 -0.071 -2.657 1.00 98.12 103 CYS A C 1
ATOM 782 O O . CYS A 1 103 ? 2.290 0.688 -2.826 1.00 98.12 103 CYS A O 1
ATOM 784 N N . ALA A 1 104 ? 1.430 -1.387 -2.880 1.00 98.69 104 ALA A N 1
ATOM 785 C CA . ALA A 1 104 ? 2.643 -2.013 -3.407 1.00 98.69 104 ALA A CA 1
ATOM 786 C C . ALA A 1 104 ? 2.967 -1.535 -4.829 1.00 98.69 104 ALA A C 1
ATOM 788 O O . ALA A 1 104 ? 4.131 -1.260 -5.118 1.00 98.69 104 ALA A O 1
ATOM 789 N N . ALA A 1 105 ? 1.956 -1.373 -5.686 1.00 98.44 105 ALA A N 1
ATOM 790 C CA . ALA A 1 105 ? 2.114 -0.830 -7.031 1.00 98.44 105 ALA A CA 1
ATOM 791 C C . ALA A 1 105 ? 2.617 0.618 -7.012 1.00 98.44 105 ALA A C 1
ATOM 793 O O . ALA A 1 105 ? 3.568 0.933 -7.720 1.00 98.44 105 ALA A O 1
ATOM 794 N N . ALA A 1 106 ? 2.062 1.480 -6.155 1.00 97.38 106 ALA A N 1
ATOM 795 C CA . ALA A 1 106 ? 2.521 2.864 -6.028 1.00 97.38 106 ALA A CA 1
ATOM 796 C C . ALA A 1 106 ? 4.007 2.942 -5.624 1.00 97.38 106 ALA A C 1
ATOM 798 O O . ALA A 1 106 ? 4.792 3.654 -6.251 1.00 97.38 106 ALA A O 1
ATOM 799 N N . ASN A 1 107 ? 4.425 2.144 -4.634 1.00 98.56 107 ASN A N 1
ATOM 800 C CA . ASN A 1 107 ? 5.836 2.046 -4.255 1.00 98.56 107 ASN A CA 1
ATOM 801 C C . ASN A 1 107 ? 6.710 1.492 -5.391 1.00 98.56 107 ASN A C 1
ATOM 803 O O . ASN A 1 107 ? 7.823 1.978 -5.602 1.00 98.56 107 ASN A O 1
ATOM 807 N N . LEU A 1 108 ? 6.221 0.475 -6.107 1.00 98.50 108 LEU A N 1
ATOM 808 C CA . LEU A 1 108 ? 6.917 -0.133 -7.238 1.00 98.50 108 LEU A CA 1
ATOM 809 C C . LEU A 1 108 ? 7.179 0.899 -8.338 1.00 98.50 108 LEU A C 1
ATOM 811 O O . LEU A 1 108 ? 8.307 0.999 -8.808 1.00 98.50 108 LEU A O 1
ATOM 815 N N . MET A 1 109 ? 6.163 1.679 -8.710 1.00 98.06 109 MET A N 1
ATOM 816 C CA . MET A 1 109 ? 6.249 2.710 -9.746 1.00 98.06 109 MET A CA 1
ATOM 817 C C . MET A 1 109 ? 7.291 3.777 -9.397 1.00 98.06 109 MET A C 1
ATOM 819 O O . MET A 1 109 ? 8.120 4.118 -10.239 1.00 98.06 109 MET A O 1
ATOM 823 N N . LEU A 1 110 ? 7.297 4.257 -8.147 1.00 97.94 110 LEU A N 1
ATOM 824 C CA . LEU A 1 110 ? 8.284 5.228 -7.662 1.00 97.94 110 LEU A CA 1
ATOM 825 C C . LEU A 1 110 ? 9.710 4.659 -7.710 1.00 97.94 110 LEU A C 1
ATOM 827 O O . LEU A 1 110 ? 10.624 5.306 -8.221 1.00 97.94 110 LEU A O 1
ATOM 831 N N . ALA A 1 111 ? 9.908 3.431 -7.224 1.00 97.94 111 ALA A N 1
ATOM 832 C CA . ALA A 1 111 ? 11.221 2.785 -7.219 1.00 97.94 111 ALA A CA 1
ATOM 833 C C . ALA A 1 111 ? 11.720 2.444 -8.637 1.00 97.94 111 ALA A C 1
ATOM 835 O O . ALA A 1 111 ? 12.906 2.588 -8.949 1.00 97.94 111 ALA A O 1
ATOM 836 N N . ALA A 1 112 ? 10.824 2.013 -9.521 1.00 97.81 112 ALA A N 1
ATOM 837 C CA . ALA A 1 112 ? 11.148 1.728 -10.910 1.00 97.81 112 ALA A CA 1
ATOM 838 C C . ALA A 1 112 ? 11.545 3.013 -11.655 1.00 97.81 112 ALA A C 1
ATOM 840 O O . ALA A 1 112 ? 12.627 3.068 -12.246 1.00 97.81 112 ALA A O 1
ATOM 841 N N . ALA A 1 113 ? 10.757 4.087 -11.541 1.00 97.81 113 ALA A N 1
ATOM 842 C CA . ALA A 1 113 ? 11.075 5.373 -12.160 1.00 97.81 113 ALA A CA 1
ATOM 843 C C . ALA A 1 113 ? 12.420 5.938 -11.663 1.00 97.81 113 ALA A C 1
ATOM 845 O O . ALA A 1 113 ? 13.260 6.334 -12.478 1.00 97.81 113 ALA A O 1
ATOM 846 N N . ALA A 1 114 ? 12.683 5.863 -10.353 1.00 97.62 114 ALA A N 1
ATOM 847 C CA . ALA A 1 114 ? 13.945 6.286 -9.737 1.00 97.62 114 ALA A CA 1
ATOM 848 C C . ALA A 1 114 ? 15.176 5.493 -10.211 1.00 97.62 114 ALA A C 1
ATOM 850 O O . ALA A 1 114 ? 16.308 5.925 -10.004 1.00 97.62 114 ALA A O 1
ATOM 851 N N . THR A 1 115 ? 14.977 4.353 -10.874 1.00 96.75 115 THR A N 1
ATOM 852 C CA . THR A 1 115 ? 16.049 3.497 -11.407 1.00 96.75 115 THR A CA 1
ATOM 853 C C . THR A 1 115 ? 16.039 3.401 -12.934 1.00 96.75 115 THR A C 1
ATOM 855 O O . THR A 1 115 ? 16.674 2.511 -13.501 1.00 96.75 115 THR A O 1
ATOM 858 N N . GLY A 1 116 ? 15.338 4.315 -13.612 1.00 97.12 116 GLY A N 1
ATOM 859 C CA . GLY A 1 116 ? 15.309 4.393 -15.075 1.00 97.12 116 GLY A CA 1
ATOM 860 C C . GLY A 1 116 ? 14.342 3.413 -15.733 1.00 97.12 116 GLY A C 1
ATOM 861 O O . GLY A 1 116 ? 14.473 3.134 -16.918 1.00 97.12 116 GLY A O 1
ATOM 862 N N . ARG A 1 117 ? 13.372 2.878 -14.988 1.00 97.00 117 ARG A N 1
ATOM 863 C CA . ARG A 1 117 ? 12.281 2.036 -15.498 1.00 97.00 117 ARG A CA 1
ATOM 864 C C . ARG A 1 117 ? 10.971 2.791 -15.360 1.00 97.00 117 ARG A C 1
ATOM 866 O O . ARG A 1 117 ? 10.244 2.595 -14.398 1.00 97.00 117 ARG A O 1
ATOM 873 N N . THR A 1 118 ? 10.711 3.713 -16.280 1.00 95.62 118 THR A N 1
ATOM 874 C CA . THR A 1 118 ? 9.444 4.460 -16.285 1.00 95.62 118 THR A CA 1
ATOM 875 C C . THR A 1 118 ? 8.391 3.649 -17.030 1.00 95.62 118 THR A C 1
ATOM 877 O O . THR A 1 118 ? 8.694 3.026 -18.044 1.00 95.62 118 THR A O 1
ATOM 880 N N . GLY A 1 119 ? 7.158 3.666 -16.542 1.00 95.25 119 GLY A N 1
ATOM 881 C CA . GLY A 1 119 ? 6.103 2.792 -17.026 1.00 95.25 119 GLY A CA 1
ATOM 882 C C . GLY A 1 119 ? 4.741 3.166 -16.472 1.00 95.25 119 GLY A C 1
ATOM 883 O O . GLY A 1 119 ? 4.619 4.122 -15.700 1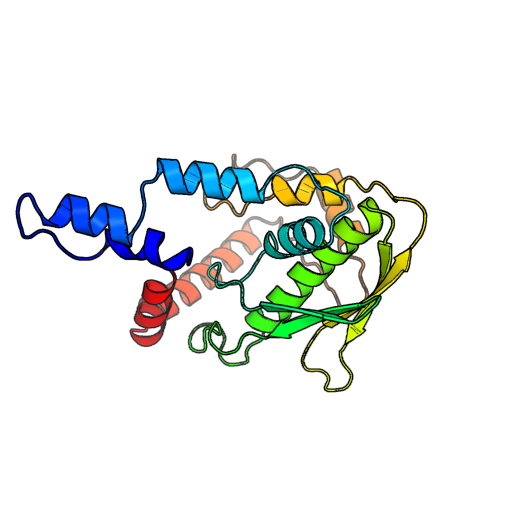.00 95.25 119 GLY A O 1
ATOM 884 N N . GLU A 1 120 ? 3.743 2.374 -16.834 1.00 96.00 120 GLU A N 1
ATOM 885 C CA . GLU A 1 120 ? 2.352 2.557 -16.432 1.00 96.00 120 GLU A CA 1
ATOM 886 C C . GLU A 1 120 ? 1.832 1.303 -15.730 1.00 96.00 120 GLU A C 1
ATOM 888 O O . GLU A 1 120 ? 2.190 0.176 -16.075 1.00 96.00 120 GLU A O 1
ATOM 893 N N . ALA A 1 121 ? 0.995 1.512 -14.715 1.00 97.00 121 ALA A N 1
ATOM 894 C CA . ALA A 1 121 ? 0.289 0.436 -14.040 1.00 97.00 121 ALA A CA 1
ATOM 895 C C . ALA A 1 121 ? -1.109 0.275 -14.646 1.00 97.00 121 ALA A C 1
ATOM 897 O O . ALA A 1 121 ? -1.831 1.252 -14.842 1.00 97.00 121 ALA A O 1
ATOM 898 N N . SER A 1 122 ? -1.500 -0.966 -14.899 1.00 97.38 122 SER A N 1
ATOM 899 C CA . SER A 1 122 ? -2.821 -1.354 -15.382 1.00 97.38 122 SER A CA 1
ATOM 900 C C . SER A 1 122 ? -3.322 -2.578 -14.616 1.00 97.38 122 SER A C 1
ATOM 902 O O . SER A 1 122 ? -2.572 -3.209 -13.868 1.00 97.38 122 SER A O 1
ATOM 904 N N . LEU A 1 123 ? -4.602 -2.913 -14.764 1.00 97.69 123 LEU A N 1
ATOM 905 C CA . LEU A 1 123 ? -5.102 -4.198 -14.283 1.00 97.69 123 LEU A CA 1
ATOM 906 C C . LEU A 1 123 ? -4.617 -5.314 -15.207 1.00 97.69 123 LEU A C 1
ATOM 908 O O . LEU A 1 123 ? -4.540 -5.144 -16.424 1.00 97.69 123 LEU A O 1
ATOM 912 N N . THR A 1 124 ? -4.330 -6.476 -14.629 1.00 97.31 124 THR A N 1
ATOM 913 C CA . THR A 1 124 ? -4.081 -7.694 -15.408 1.00 97.31 124 THR A CA 1
ATOM 914 C C . THR A 1 124 ? -5.322 -8.056 -16.233 1.00 97.31 124 THR A C 1
ATOM 916 O O . THR A 1 124 ? -6.434 -7.637 -15.919 1.00 97.31 124 THR A O 1
ATOM 919 N N . ALA A 1 125 ? -5.161 -8.848 -17.298 1.00 95.06 125 ALA A N 1
ATOM 920 C CA . ALA A 1 125 ? -6.259 -9.161 -18.225 1.00 95.06 125 ALA A CA 1
ATOM 921 C C . ALA A 1 125 ? -7.468 -9.857 -17.565 1.00 95.06 125 ALA A C 1
ATOM 923 O O . ALA A 1 125 ? -8.598 -9.712 -18.022 1.00 95.06 125 ALA A O 1
ATOM 924 N N . ASP A 1 126 ? -7.233 -10.600 -16.485 1.00 95.75 126 ASP A N 1
ATOM 925 C CA . ASP A 1 126 ? -8.262 -11.238 -15.657 1.00 95.75 126 ASP A CA 1
ATOM 926 C C . ASP A 1 126 ? -8.837 -10.313 -14.566 1.00 95.75 126 ASP A C 1
ATOM 928 O O . ASP A 1 126 ? -9.687 -10.739 -13.789 1.00 95.75 126 ASP A O 1
ATOM 932 N N . GLY A 1 127 ? -8.359 -9.068 -14.469 1.00 95.75 127 GLY A N 1
ATOM 933 C CA . GLY A 1 127 ? -8.741 -8.092 -13.446 1.00 95.75 127 GLY A CA 1
ATOM 934 C C . GLY A 1 127 ? -8.266 -8.428 -12.030 1.00 95.75 127 GLY A C 1
ATOM 935 O O . GLY A 1 127 ? -8.605 -7.714 -11.092 1.00 95.75 127 GLY A O 1
ATOM 936 N N . ASN A 1 128 ? -7.487 -9.498 -11.855 1.00 95.62 128 ASN A N 1
ATOM 937 C CA . ASN A 1 128 ? -7.155 -10.078 -10.555 1.00 95.62 128 ASN A CA 1
ATOM 938 C C . ASN A 1 128 ? -5.723 -9.736 -10.102 1.00 95.62 128 ASN A C 1
ATOM 940 O O . ASN A 1 128 ? -5.000 -10.567 -9.546 1.00 95.62 128 ASN A O 1
ATOM 944 N N . GLY A 1 129 ? -5.253 -8.537 -10.425 1.00 97.25 129 GLY A N 1
ATOM 945 C CA . GLY A 1 129 ? -3.884 -8.117 -10.168 1.00 97.25 129 GLY A CA 1
ATOM 946 C C . GLY A 1 129 ? -3.542 -6.801 -10.845 1.00 97.25 129 GLY A C 1
ATOM 947 O O . GLY A 1 129 ? -4.336 -6.232 -11.595 1.00 97.25 129 GLY A O 1
ATOM 948 N N . ILE A 1 130 ? -2.333 -6.326 -10.568 1.00 98.50 130 ILE A N 1
ATOM 949 C CA . ILE A 1 130 ? -1.780 -5.114 -11.170 1.00 98.50 130 ILE A CA 1
ATOM 950 C C . ILE A 1 130 ? -0.588 -5.515 -12.022 1.00 98.50 130 ILE A C 1
ATOM 952 O O . ILE A 1 130 ? 0.272 -6.264 -11.568 1.00 98.50 130 ILE A O 1
ATOM 956 N N . ARG A 1 131 ? -0.520 -4.997 -13.240 1.00 98.38 131 ARG A N 1
ATOM 957 C CA . ARG A 1 131 ? 0.604 -5.155 -14.150 1.00 98.38 131 ARG A CA 1
ATOM 958 C C . ARG A 1 131 ? 1.281 -3.809 -14.344 1.00 98.38 131 ARG A C 1
ATOM 960 O O . ARG A 1 131 ? 0.621 -2.831 -14.679 1.00 98.38 131 ARG A O 1
ATOM 967 N N . TYR A 1 132 ? 2.588 -3.765 -14.124 1.00 98.50 132 TYR A N 1
ATOM 968 C CA . TYR A 1 132 ? 3.416 -2.598 -14.390 1.00 98.50 132 TYR A CA 1
ATOM 969 C C . TYR A 1 132 ? 4.322 -2.872 -15.585 1.00 98.50 132 TYR A C 1
ATOM 971 O O . TYR A 1 132 ? 5.311 -3.592 -15.443 1.00 98.50 132 TYR A O 1
ATOM 979 N N . ASP A 1 133 ? 3.982 -2.314 -16.745 1.00 98.19 133 ASP A N 1
ATOM 980 C CA . ASP A 1 133 ? 4.801 -2.384 -17.955 1.00 98.19 133 ASP A CA 1
ATOM 981 C C . ASP A 1 133 ? 5.729 -1.168 -17.999 1.00 98.19 133 ASP A C 1
ATOM 983 O O . ASP A 1 133 ? 5.285 -0.028 -17.845 1.00 98.19 133 ASP A O 1
ATOM 987 N N . TYR A 1 134 ? 7.026 -1.401 -18.199 1.00 97.44 134 TYR A N 1
ATOM 988 C CA . TYR A 1 134 ? 8.037 -0.349 -18.148 1.00 97.44 134 TYR A CA 1
ATOM 989 C C . TYR A 1 134 ? 8.964 -0.361 -19.357 1.00 97.44 134 TYR A C 1
ATOM 991 O O . TYR A 1 134 ? 9.176 -1.374 -20.017 1.00 97.44 134 TYR A O 1
ATOM 999 N N . LEU A 1 135 ? 9.579 0.791 -19.600 1.00 96.81 135 LEU A N 1
ATOM 1000 C CA . LEU A 1 135 ? 10.652 0.973 -20.565 1.00 96.81 135 LEU A CA 1
ATOM 1001 C C . LEU A 1 135 ? 11.908 1.452 -19.845 1.00 96.81 135 LEU A C 1
ATOM 1003 O O . LEU A 1 135 ? 11.844 2.193 -18.860 1.00 96.81 135 LEU A O 1
ATOM 1007 N N . MET A 1 136 ? 13.061 1.038 -20.364 1.00 96.38 136 MET A N 1
ATOM 1008 C CA . MET A 1 136 ? 14.344 1.561 -19.911 1.00 96.38 136 MET A CA 1
ATOM 1009 C C . MET A 1 136 ? 14.539 2.991 -20.426 1.00 96.38 136 MET A C 1
ATOM 1011 O O . MET A 1 136 ? 14.338 3.273 -21.606 1.00 96.38 136 MET A O 1
ATOM 1015 N N . GLY A 1 137 ? 14.971 3.882 -19.543 1.00 93.50 137 GLY A N 1
ATOM 1016 C CA . GLY A 1 137 ? 15.232 5.284 -19.831 1.00 93.50 137 GLY A CA 1
ATOM 1017 C C . GLY A 1 137 ? 16.037 5.945 -18.717 1.00 93.50 137 GLY A C 1
ATOM 1018 O O . GLY A 1 137 ? 16.694 5.277 -17.917 1.00 93.50 137 GLY A O 1
ATOM 1019 N N . GLU A 1 138 ? 15.992 7.273 -18.666 1.00 93.44 138 GLU A N 1
ATOM 1020 C CA . GLU A 1 138 ? 16.671 8.031 -17.617 1.00 93.44 138 GLU A CA 1
ATOM 1021 C C . GLU A 1 138 ? 15.982 7.857 -16.261 1.00 93.44 138 GLU A C 1
ATOM 1023 O O . GLU A 1 138 ? 14.752 7.834 -16.155 1.00 93.44 138 GLU A O 1
ATOM 1028 N N . ALA A 1 139 ? 16.797 7.739 -15.213 1.00 95.19 139 ALA A N 1
ATOM 1029 C CA . ALA A 1 139 ? 16.319 7.690 -13.842 1.00 95.19 139 ALA A CA 1
ATOM 1030 C C . ALA A 1 139 ? 15.662 9.019 -13.456 1.00 95.19 139 ALA A C 1
ATOM 1032 O O . ALA A 1 139 ? 16.260 10.087 -13.593 1.00 95.19 139 ALA A O 1
ATOM 1033 N N . LYS A 1 140 ? 14.438 8.940 -12.935 1.00 93.75 140 LYS A N 1
ATOM 1034 C CA . LYS A 1 140 ? 13.673 10.090 -12.453 1.00 93.75 140 LYS A CA 1
ATOM 1035 C C . LYS A 1 140 ? 13.661 10.074 -10.936 1.00 93.75 140 LYS A C 1
ATOM 1037 O O . LYS A 1 140 ? 12.896 9.330 -10.330 1.00 93.75 140 LYS A O 1
ATOM 1042 N N . ALA A 1 141 ? 14.540 10.866 -10.331 1.00 88.56 141 ALA A N 1
ATOM 1043 C CA . ALA A 1 141 ? 14.549 11.024 -8.884 1.00 88.56 141 ALA A CA 1
ATOM 1044 C C . ALA A 1 141 ? 13.230 11.657 -8.415 1.00 88.56 141 ALA A C 1
ATOM 1046 O O . ALA A 1 141 ? 12.798 12.672 -8.959 1.00 88.56 141 ALA A O 1
ATOM 1047 N N . ASP A 1 142 ? 12.623 11.061 -7.392 1.00 92.75 142 ASP A N 1
ATOM 1048 C CA . ASP A 1 142 ? 11.405 11.550 -6.754 1.00 92.75 142 ASP A CA 1
ATOM 1049 C C . ASP A 1 142 ? 11.600 11.494 -5.228 1.00 92.75 142 ASP A C 1
ATOM 1051 O O . ASP A 1 142 ? 11.925 10.419 -4.705 1.00 92.75 142 ASP A O 1
ATOM 1055 N N . PRO A 1 143 ? 11.411 12.603 -4.487 1.00 94.19 143 PRO A N 1
ATOM 1056 C CA . PRO A 1 143 ? 11.490 12.604 -3.026 1.00 94.19 143 PRO A CA 1
ATOM 1057 C C . PRO A 1 143 ? 10.594 11.555 -2.345 1.00 94.19 143 PRO A C 1
ATOM 1059 O O . PRO A 1 143 ? 10.915 11.090 -1.249 1.00 94.19 143 PRO A O 1
ATOM 1062 N N . LEU A 1 144 ? 9.492 11.142 -2.981 1.00 95.44 144 LEU A N 1
ATOM 1063 C CA . LEU A 1 144 ? 8.620 10.084 -2.473 1.00 95.44 144 LEU A CA 1
ATOM 1064 C C . LEU A 1 144 ? 9.299 8.711 -2.501 1.00 95.44 144 LEU A C 1
ATOM 1066 O O . LEU A 1 144 ? 9.082 7.918 -1.584 1.00 95.44 144 LEU A O 1
ATOM 1070 N N . ALA A 1 145 ? 10.179 8.436 -3.471 1.00 96.19 145 ALA A N 1
ATOM 1071 C CA . ALA A 1 145 ? 10.972 7.207 -3.477 1.00 96.19 145 ALA A CA 1
ATOM 1072 C C . ALA A 1 145 ? 11.916 7.148 -2.259 1.00 96.19 145 ALA A C 1
ATOM 1074 O O . ALA A 1 145 ? 12.040 6.106 -1.611 1.00 96.19 145 ALA A O 1
ATOM 1075 N N . ASP A 1 146 ? 12.502 8.286 -1.873 1.00 95.38 146 ASP A N 1
ATOM 1076 C CA . ASP A 1 146 ? 13.350 8.409 -0.678 1.00 95.38 146 ASP A CA 1
ATOM 1077 C C . ASP A 1 146 ? 12.562 8.337 0.642 1.00 95.38 146 ASP A C 1
ATOM 1079 O O . ASP A 1 146 ? 13.141 8.085 1.709 1.00 95.38 146 ASP A O 1
ATOM 1083 N N . ALA A 1 147 ? 11.248 8.566 0.597 1.00 97.19 147 ALA A N 1
ATOM 1084 C CA . ALA A 1 147 ? 10.358 8.463 1.748 1.00 97.19 147 ALA A CA 1
ATOM 1085 C C . ALA A 1 147 ? 9.935 7.013 2.045 1.00 97.19 147 ALA A C 1
ATOM 1087 O O . ALA A 1 147 ? 9.700 6.683 3.211 1.00 97.19 147 ALA A O 1
ATOM 1088 N N . ILE A 1 148 ? 9.902 6.128 1.039 1.00 97.69 148 ILE A N 1
ATOM 1089 C CA . ILE A 1 148 ? 9.499 4.715 1.175 1.00 97.69 148 ILE A CA 1
ATOM 1090 C C . ILE A 1 148 ? 10.210 3.987 2.339 1.00 97.69 148 ILE A C 1
ATOM 1092 O O . ILE A 1 148 ? 9.507 3.433 3.189 1.00 97.69 148 ILE A O 1
ATOM 1096 N N . PRO A 1 149 ? 11.557 3.990 2.463 1.00 96.75 149 PRO A N 1
ATOM 1097 C CA . PRO A 1 149 ? 12.241 3.293 3.560 1.00 96.75 149 PRO A CA 1
ATOM 1098 C C . PRO A 1 149 ? 12.065 3.963 4.931 1.00 96.75 149 PRO A C 1
ATOM 1100 O O . PRO A 1 149 ? 12.296 3.326 5.961 1.00 96.75 149 PRO A O 1
ATOM 1103 N N . LYS A 1 150 ? 11.657 5.238 4.960 1.00 95.62 150 LYS A N 1
ATOM 1104 C CA . LYS A 1 150 ? 11.491 6.038 6.184 1.00 95.62 150 LYS A CA 1
ATOM 1105 C C . LYS A 1 150 ? 10.079 5.942 6.755 1.00 95.62 150 LYS A C 1
ATOM 1107 O O . LYS A 1 150 ? 9.911 6.046 7.968 1.00 95.62 150 LYS A O 1
ATOM 1112 N N . ARG A 1 151 ? 9.070 5.756 5.898 1.00 95.25 151 ARG A N 1
ATOM 1113 C CA . ARG A 1 151 ? 7.658 5.712 6.285 1.00 95.25 151 ARG A CA 1
ATOM 1114 C C . ARG A 1 151 ? 7.398 4.571 7.270 1.00 95.25 151 ARG A C 1
ATOM 1116 O O . ARG A 1 151 ? 7.785 3.423 7.052 1.00 95.25 151 ARG A O 1
ATOM 1123 N N . GLN A 1 152 ? 6.675 4.881 8.338 1.00 91.94 152 GLN A N 1
ATOM 1124 C CA . GLN A 1 152 ? 6.230 3.918 9.339 1.00 91.94 152 GLN A CA 1
ATOM 1125 C C . GLN A 1 152 ? 4.783 4.205 9.729 1.00 91.94 152 GLN A C 1
ATOM 1127 O O . GLN A 1 152 ? 4.294 5.319 9.561 1.00 91.94 152 GLN A O 1
ATOM 1132 N N . SER A 1 153 ? 4.098 3.191 10.250 1.00 91.81 153 SER A N 1
ATOM 1133 C CA . SER A 1 153 ? 2.807 3.373 10.911 1.00 91.81 153 SER A CA 1
ATOM 1134 C C . SER A 1 153 ? 3.063 3.479 12.411 1.00 91.81 153 SER A C 1
ATOM 1136 O O . SER A 1 153 ? 3.515 2.508 13.016 1.00 91.81 153 SER A O 1
ATOM 1138 N N . THR A 1 154 ? 2.801 4.645 13.002 1.00 92.19 154 THR A N 1
ATOM 1139 C CA . THR A 1 154 ? 2.940 4.862 14.448 1.00 92.19 154 THR A CA 1
ATOM 1140 C C . THR A 1 154 ? 1.576 4.854 15.130 1.00 92.19 154 THR A C 1
ATOM 1142 O O . THR A 1 154 ? 0.597 5.366 14.592 1.00 92.19 154 THR A O 1
ATOM 1145 N N . ARG A 1 155 ? 1.526 4.239 16.314 1.00 90.69 155 ARG A N 1
ATOM 1146 C CA . ARG A 1 155 ? 0.370 4.237 17.227 1.00 90.69 155 ARG A CA 1
ATOM 1147 C C . ARG A 1 155 ? 0.668 5.013 18.517 1.00 90.69 155 ARG A C 1
ATOM 1149 O O . ARG A 1 155 ? -0.046 4.856 19.498 1.00 90.69 155 ARG A O 1
ATOM 1156 N N . ALA A 1 156 ? 1.756 5.785 18.533 1.00 93.88 156 ALA A N 1
ATOM 1157 C CA . ALA A 1 156 ? 2.106 6.639 19.659 1.00 93.88 156 ALA A CA 1
ATOM 1158 C C . ALA A 1 156 ? 1.191 7.869 19.719 1.00 93.88 156 ALA A C 1
ATOM 1160 O O . ALA A 1 156 ? 0.617 8.279 18.708 1.00 93.88 156 ALA A O 1
ATOM 1161 N N . GLU A 1 157 ? 1.094 8.473 20.900 1.00 94.12 157 GLU A N 1
ATOM 1162 C CA . GLU A 1 157 ? 0.456 9.775 21.057 1.00 94.12 157 GLU A CA 1
ATOM 1163 C C . GLU A 1 157 ? 1.226 10.841 20.265 1.00 94.12 157 GLU A C 1
ATOM 1165 O O . GLU A 1 157 ? 2.459 10.895 20.289 1.00 94.12 157 GLU A O 1
ATOM 1170 N N . TYR A 1 158 ? 0.485 11.683 19.549 1.00 92.50 158 TYR A N 1
ATOM 1171 C CA . TYR A 1 158 ? 1.025 12.870 18.891 1.00 92.50 158 TYR A CA 1
ATOM 1172 C C . TYR A 1 158 ? 0.976 14.063 19.853 1.00 92.50 158 TYR A C 1
ATOM 1174 O O . TYR A 1 158 ? 0.240 14.057 20.835 1.00 92.50 158 TYR A O 1
ATOM 1182 N N . ASP A 1 159 ? 1.722 15.123 19.548 1.00 94.00 159 ASP A N 1
ATOM 1183 C CA . ASP A 1 159 ? 1.892 16.298 20.419 1.00 94.00 159 ASP A CA 1
ATOM 1184 C C . ASP A 1 159 ? 0.645 17.197 20.589 1.00 94.00 159 ASP A C 1
ATOM 1186 O O . ASP A 1 159 ? 0.703 18.217 21.278 1.00 94.00 159 ASP A O 1
ATOM 1190 N N . GLY A 1 160 ? -0.477 16.840 19.957 1.00 91.00 160 GLY A N 1
ATOM 1191 C CA . GLY A 1 160 ? -1.753 17.547 20.059 1.00 91.00 160 GLY A CA 1
ATOM 1192 C C . GLY A 1 160 ? -1.801 18.909 19.358 1.00 91.00 160 GLY A C 1
ATOM 1193 O O . GLY A 1 160 ? -2.812 19.605 19.471 1.00 91.00 160 GLY A O 1
ATOM 1194 N N . ARG A 1 161 ? -0.749 19.316 18.634 1.00 94.31 161 ARG A N 1
ATOM 1195 C CA . ARG A 1 161 ? -0.751 20.574 17.877 1.00 94.31 161 ARG A CA 1
ATOM 1196 C C . ARG A 1 161 ? -1.644 20.454 16.646 1.00 94.31 161 ARG A C 1
ATOM 1198 O O . ARG A 1 161 ? -1.721 19.409 16.005 1.00 94.31 161 ARG A O 1
ATOM 1205 N N . ALA A 1 162 ? -2.304 21.555 16.294 1.00 93.81 162 ALA A N 1
ATOM 1206 C CA . ALA A 1 162 ? -3.063 21.628 15.054 1.00 93.81 162 ALA A CA 1
ATOM 1207 C C . ALA A 1 162 ? -2.126 21.501 13.844 1.00 93.81 162 ALA A C 1
ATOM 1209 O O . ALA A 1 162 ? -1.058 22.117 13.812 1.00 93.81 162 ALA A O 1
ATOM 1210 N N . THR A 1 163 ? -2.550 20.735 12.839 1.00 94.88 163 THR A N 1
ATOM 1211 C CA . THR A 1 163 ? -1.841 20.643 11.562 1.00 94.88 163 THR A CA 1
ATOM 1212 C C . THR A 1 163 ? -1.831 22.013 10.873 1.00 94.88 163 THR A C 1
ATOM 1214 O O . THR A 1 163 ? -2.894 22.633 10.755 1.00 94.88 163 THR A O 1
ATOM 1217 N N . PRO A 1 164 ? -0.667 22.510 10.415 1.00 96.94 164 PRO A N 1
ATOM 1218 C CA . PRO A 1 164 ? -0.585 23.754 9.659 1.00 96.94 164 PRO A CA 1
ATOM 1219 C C . PRO A 1 164 ? -1.508 23.757 8.435 1.00 96.94 164 PRO A C 1
ATOM 1221 O O . PRO A 1 164 ? -1.624 22.765 7.721 1.00 96.94 164 PRO A O 1
ATOM 1224 N N . ALA A 1 165 ? -2.133 24.902 8.148 1.00 96.56 165 ALA A N 1
ATOM 1225 C CA . ALA A 1 165 ? -3.052 25.027 7.014 1.00 96.56 165 ALA A CA 1
ATOM 1226 C C . ALA A 1 165 ? -2.376 24.749 5.659 1.00 96.56 165 ALA A C 1
ATOM 1228 O O . ALA A 1 165 ? -3.013 24.213 4.758 1.00 96.56 165 ALA A O 1
ATOM 1229 N N . ALA A 1 166 ? -1.089 25.088 5.523 1.00 97.81 166 ALA A N 1
ATOM 1230 C CA . ALA A 1 166 ? -0.315 24.799 4.317 1.00 97.81 166 ALA A CA 1
ATOM 1231 C C . ALA A 1 166 ? -0.221 23.287 4.050 1.00 97.81 166 ALA A C 1
ATOM 1233 O O . ALA A 1 166 ? -0.462 22.857 2.925 1.00 97.81 166 ALA A O 1
ATOM 1234 N N . ASP A 1 167 ? 0.026 22.493 5.094 1.00 97.31 167 ASP A N 1
ATOM 1235 C CA . ASP A 1 167 ? 0.124 21.035 4.998 1.00 97.31 167 ASP A CA 1
ATOM 1236 C C . ASP A 1 167 ? -1.237 20.416 4.644 1.00 97.31 167 ASP A C 1
ATOM 1238 O O . ASP A 1 167 ? -1.313 19.497 3.835 1.00 97.31 167 ASP A O 1
ATOM 1242 N N . LEU A 1 168 ? -2.338 20.947 5.193 1.00 97.31 168 LEU A N 1
ATOM 1243 C CA . LEU A 1 168 ? -3.694 20.506 4.834 1.00 97.31 168 LEU A CA 1
ATOM 1244 C C . LEU A 1 168 ? -3.995 20.741 3.345 1.00 97.31 168 LEU A C 1
ATOM 1246 O O . LEU A 1 168 ? -4.516 19.850 2.679 1.00 97.31 168 LEU A O 1
ATOM 1250 N N . VAL A 1 169 ? -3.613 21.904 2.810 1.00 97.31 169 VAL A N 1
ATOM 1251 C CA . VAL A 1 169 ? -3.753 22.214 1.377 1.00 97.31 169 VAL A CA 1
ATOM 1252 C C . VAL A 1 169 ? -2.878 21.296 0.522 1.00 97.31 169 VAL A C 1
ATOM 1254 O O . VAL A 1 169 ? -3.283 20.887 -0.567 1.00 97.31 169 VAL A O 1
ATOM 1257 N N . GLU A 1 170 ? -1.674 20.959 0.984 1.00 96.50 170 GLU A N 1
ATOM 1258 C CA . GLU A 1 170 ? -0.805 20.010 0.288 1.00 96.50 170 GLU A CA 1
ATOM 1259 C C . GLU A 1 170 ? -1.414 18.602 0.255 1.00 96.50 170 GLU A C 1
ATOM 1261 O O . GLU A 1 170 ? -1.421 17.973 -0.804 1.00 96.50 170 GLU A O 1
ATOM 1266 N N . LEU A 1 171 ? -2.015 18.144 1.359 1.00 96.12 171 LEU A N 1
ATOM 1267 C CA . LEU A 1 171 ? -2.742 16.872 1.413 1.00 96.12 171 LEU A CA 1
ATOM 1268 C C . LEU A 1 171 ? -3.925 16.842 0.436 1.00 96.12 171 LEU A C 1
ATOM 1270 O O . LEU A 1 171 ? -4.102 15.850 -0.270 1.00 96.12 171 LEU A O 1
ATOM 1274 N N . GLU A 1 172 ? -4.706 17.921 0.347 1.00 96.62 172 GLU A N 1
ATOM 1275 C CA . GLU A 1 172 ? -5.807 18.031 -0.621 1.00 96.62 172 GLU A CA 1
ATOM 1276 C C . GLU A 1 172 ? -5.313 17.945 -2.066 1.00 96.62 172 GLU A C 1
ATOM 1278 O O . GLU A 1 172 ? -5.893 17.221 -2.875 1.00 96.62 172 GLU A O 1
ATOM 1283 N N . ARG A 1 173 ? -4.212 18.635 -2.391 1.00 95.94 173 ARG A N 1
ATOM 1284 C CA . ARG A 1 173 ? -3.601 18.567 -3.728 1.00 95.94 173 ARG A CA 1
ATOM 1285 C C . ARG A 1 173 ? -3.081 17.170 -4.042 1.00 95.94 173 ARG A C 1
ATOM 1287 O O . ARG A 1 173 ? -3.314 16.679 -5.142 1.00 95.94 173 ARG A O 1
ATOM 1294 N N . ALA A 1 174 ? -2.402 16.531 -3.093 1.00 93.38 174 ALA A N 1
ATOM 1295 C CA . ALA A 1 174 ? -1.869 15.183 -3.265 1.00 93.38 174 ALA A CA 1
ATOM 1296 C C . ALA A 1 174 ? -2.983 14.138 -3.446 1.00 93.38 174 ALA A C 1
ATOM 1298 O O . ALA A 1 174 ? -2.806 13.169 -4.180 1.00 93.38 174 ALA A O 1
ATOM 1299 N N . ALA A 1 175 ? -4.139 14.342 -2.810 1.00 95.06 175 ALA A N 1
ATOM 1300 C CA . ALA A 1 175 ? -5.285 13.444 -2.902 1.00 95.06 175 ALA A CA 1
ATOM 1301 C C . ALA A 1 175 ? -6.217 13.721 -4.094 1.00 95.06 175 ALA A C 1
ATOM 1303 O O . ALA A 1 175 ? -7.195 12.993 -4.264 1.00 95.06 175 ALA A O 1
ATOM 1304 N N . ALA A 1 176 ? -5.935 14.734 -4.923 1.00 94.81 176 ALA A N 1
ATOM 1305 C CA . ALA A 1 176 ? -6.714 15.079 -6.115 1.00 94.81 176 ALA A CA 1
ATOM 1306 C C . ALA A 1 176 ? -6.486 14.075 -7.267 1.00 94.81 176 ALA A C 1
ATOM 1308 O O . ALA A 1 176 ? -6.065 14.430 -8.368 1.00 94.81 176 ALA A O 1
ATOM 1309 N N . ILE A 1 177 ? -6.760 12.800 -6.993 1.00 92.88 177 ILE A N 1
ATOM 1310 C CA . ILE A 1 177 ? -6.612 11.663 -7.898 1.00 92.88 177 ILE A CA 1
ATOM 1311 C C . ILE A 1 177 ? -8.018 11.216 -8.326 1.00 92.88 177 ILE A C 1
ATOM 1313 O O . ILE A 1 177 ? -8.897 11.082 -7.469 1.00 92.88 177 ILE A O 1
ATOM 1317 N N . PRO A 1 178 ? -8.271 10.959 -9.624 1.00 93.25 178 PRO A N 1
ATOM 1318 C CA . PRO A 1 178 ? -9.566 10.459 -10.079 1.00 93.25 178 PRO A CA 1
ATOM 1319 C C . PRO A 1 178 ? -10.013 9.215 -9.299 1.00 93.25 178 PRO A C 1
ATOM 1321 O O . PRO A 1 178 ? -9.259 8.256 -9.158 1.00 93.25 178 PRO A O 1
ATOM 1324 N N . GLY A 1 179 ? -11.247 9.232 -8.789 1.00 92.38 179 GLY A N 1
ATOM 1325 C CA . GLY A 1 179 ? -11.810 8.135 -7.992 1.00 92.38 179 GLY A CA 1
ATOM 1326 C C . GLY A 1 179 ? -11.430 8.143 -6.505 1.00 92.38 179 GLY A C 1
ATOM 1327 O O . GLY A 1 179 ? -11.955 7.324 -5.756 1.00 92.38 179 GLY A O 1
ATOM 1328 N N . VAL A 1 180 ? -10.584 9.074 -6.052 1.00 94.31 180 VAL A N 1
ATOM 1329 C CA . VAL A 1 180 ? -10.225 9.248 -4.637 1.00 94.31 180 VAL A CA 1
ATOM 1330 C C . VAL A 1 180 ? -10.922 10.488 -4.081 1.00 94.31 180 VAL A C 1
ATOM 1332 O O . VAL A 1 180 ? -10.960 11.539 -4.713 1.00 94.31 180 VAL A O 1
ATOM 1335 N N . SER A 1 181 ? -11.497 10.369 -2.884 1.00 94.88 181 SER A N 1
ATOM 1336 C CA . SER A 1 181 ? -12.064 11.495 -2.135 1.00 94.88 181 SER A CA 1
ATOM 1337 C C . SER A 1 181 ? -11.365 11.615 -0.788 1.00 94.88 181 SER A C 1
ATOM 1339 O O . SER A 1 181 ? -11.269 10.636 -0.050 1.00 94.88 181 SER A O 1
ATOM 1341 N N . LEU A 1 182 ? -10.896 12.819 -0.461 1.00 96.00 182 LEU A N 1
ATOM 1342 C CA . LEU A 1 182 ? -10.282 13.123 0.828 1.00 96.00 182 LEU A CA 1
ATOM 1343 C C . LEU A 1 182 ? -11.274 13.859 1.730 1.00 96.00 182 LEU A C 1
ATOM 1345 O O . LEU A 1 182 ? -11.881 14.847 1.323 1.00 96.00 182 LEU A O 1
ATOM 1349 N N . ALA A 1 183 ? -11.387 13.410 2.980 1.00 95.44 183 ALA A N 1
ATOM 1350 C CA . ALA A 1 183 ? -12.110 14.115 4.031 1.00 95.44 183 ALA A CA 1
ATOM 1351 C C . ALA A 1 183 ? -11.146 14.500 5.160 1.00 95.44 183 ALA A C 1
ATOM 1353 O O . ALA A 1 183 ? -10.726 13.653 5.948 1.00 95.44 183 ALA A O 1
ATOM 1354 N N . LEU A 1 184 ? -10.813 15.789 5.261 1.00 96.19 184 LEU A N 1
ATOM 1355 C CA . LEU A 1 184 ? -10.037 16.327 6.377 1.00 96.19 184 LEU A CA 1
ATOM 1356 C C . LEU A 1 184 ? -10.965 16.627 7.563 1.00 96.19 184 LEU A C 1
ATOM 1358 O O . LEU A 1 184 ? -11.854 17.475 7.480 1.00 96.19 184 LEU A O 1
ATOM 1362 N N . VAL A 1 185 ? -10.763 15.927 8.682 1.00 95.62 185 VAL A N 1
ATOM 1363 C CA . VAL A 1 185 ? -11.538 16.119 9.918 1.00 95.62 185 VAL A CA 1
ATOM 1364 C C . VAL A 1 185 ? -10.675 16.859 10.935 1.00 95.62 185 VAL A C 1
ATOM 1366 O O . VAL A 1 185 ? -9.944 16.240 11.698 1.00 95.62 185 VAL A O 1
ATOM 1369 N N . THR A 1 186 ? -10.746 18.191 10.927 1.00 95.25 186 THR A N 1
ATOM 1370 C CA . THR A 1 186 ? -9.972 19.070 11.829 1.00 95.25 186 THR A CA 1
ATOM 1371 C C . THR A 1 186 ? -10.786 19.603 13.012 1.00 95.25 186 THR A C 1
ATOM 1373 O O . THR A 1 186 ? -10.219 20.026 14.019 1.00 95.25 186 THR A O 1
ATOM 1376 N N . ASP A 1 187 ? -12.117 19.563 12.913 1.00 95.25 187 ASP A N 1
ATOM 1377 C CA . ASP A 1 187 ? -13.023 19.989 13.977 1.00 95.25 187 ASP A CA 1
ATOM 1378 C C . ASP A 1 187 ? -13.016 19.005 15.157 1.00 95.25 187 ASP A C 1
ATOM 1380 O O . ASP A 1 187 ? -13.231 17.804 14.988 1.00 95.25 187 ASP A O 1
ATOM 1384 N N . GLN A 1 188 ? -12.838 19.530 16.370 1.00 93.75 188 GLN A N 1
ATOM 1385 C CA . GLN A 1 188 ? -12.747 18.732 17.596 1.00 93.75 188 GLN A CA 1
ATOM 1386 C C . GLN A 1 188 ? -14.046 17.980 17.919 1.00 93.75 188 GLN A C 1
ATOM 1388 O O . GLN A 1 188 ? -13.998 16.885 18.482 1.00 93.75 188 GLN A O 1
ATOM 1393 N N . GLY A 1 189 ? -15.210 18.541 17.577 1.00 97.00 189 GLY A N 1
ATOM 1394 C CA . GLY A 1 189 ? -16.499 17.872 17.758 1.00 97.00 189 GLY A CA 1
ATOM 1395 C C . GLY A 1 189 ? -16.619 16.642 16.860 1.00 97.00 189 GLY A C 1
ATOM 1396 O O . GLY A 1 189 ? -16.886 15.540 17.342 1.00 97.00 189 GLY A O 1
ATOM 1397 N N . ARG A 1 190 ? -16.330 16.807 15.567 1.00 97.06 190 ARG A N 1
ATOM 1398 C CA . ARG A 1 190 ? -16.309 15.715 14.584 1.00 97.06 190 ARG A CA 1
ATOM 1399 C C . ARG A 1 190 ? -15.228 14.681 14.885 1.00 97.06 190 ARG A C 1
ATOM 1401 O O . ARG A 1 190 ? -15.493 13.492 14.750 1.00 97.06 190 ARG A O 1
ATOM 1408 N N . MET A 1 191 ? -14.044 15.094 15.341 1.00 95.94 191 MET A N 1
ATOM 1409 C CA . MET A 1 191 ? -13.000 14.160 15.782 1.00 95.94 191 MET A CA 1
ATOM 1410 C C . MET A 1 191 ? -13.490 13.253 16.915 1.00 95.94 191 MET A C 1
ATOM 1412 O O . MET A 1 191 ? -13.246 12.050 16.876 1.00 95.94 191 MET A O 1
ATOM 1416 N N . LYS A 1 192 ? -14.219 13.796 17.903 1.00 97.19 192 LYS A N 1
ATOM 1417 C CA . LYS A 1 192 ? -14.814 12.992 18.985 1.00 97.19 192 LYS A CA 1
ATOM 1418 C C . LYS A 1 192 ? -15.851 12.005 18.455 1.00 97.19 192 LYS A C 1
ATOM 1420 O O . LYS A 1 192 ? -15.821 10.850 18.852 1.00 97.19 192 LYS A O 1
ATOM 1425 N N . GLN A 1 193 ? -16.701 12.425 17.517 1.00 98.00 193 GLN A N 1
ATOM 1426 C CA . GLN A 1 193 ? -17.671 11.528 16.879 1.00 98.00 193 GLN A CA 1
ATOM 142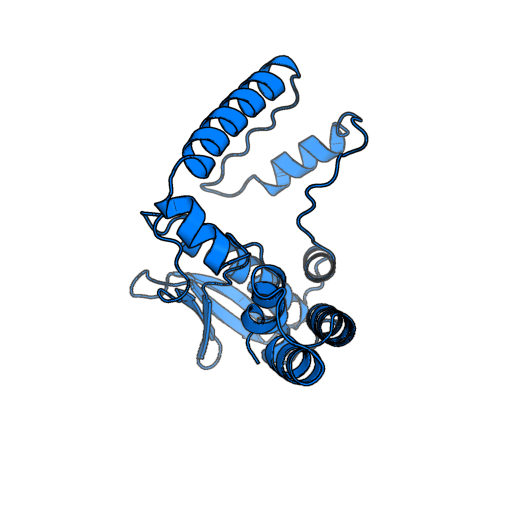7 C C . GLN A 1 193 ? -16.980 10.377 16.131 1.00 98.00 193 GLN A C 1
ATOM 1429 O O . GLN A 1 193 ? -17.368 9.224 16.291 1.00 98.00 193 GLN A O 1
ATOM 1434 N N . VAL A 1 194 ? -15.927 10.669 15.357 1.00 97.50 194 VAL A N 1
ATOM 1435 C CA . VAL A 1 194 ? -15.127 9.638 14.673 1.00 97.50 194 VAL A CA 1
ATOM 1436 C C . VAL A 1 194 ? -14.471 8.702 15.686 1.00 97.50 194 VAL A C 1
ATOM 1438 O O . VAL A 1 194 ? -14.545 7.489 15.523 1.00 97.50 194 VAL A O 1
ATOM 1441 N N . ARG A 1 195 ? -13.875 9.243 16.756 1.00 96.25 195 ARG A N 1
ATOM 1442 C CA . ARG A 1 195 ? -13.301 8.446 17.847 1.00 96.25 195 ARG A CA 1
ATOM 1443 C C . ARG A 1 195 ? -14.336 7.491 18.437 1.00 96.25 195 ARG A C 1
ATOM 1445 O O . ARG A 1 195 ? -14.020 6.324 18.617 1.00 96.25 195 ARG A O 1
ATOM 1452 N N . ASP A 1 196 ? -15.542 7.968 18.732 1.00 98.12 196 ASP A N 1
ATOM 1453 C CA . ASP A 1 196 ? -16.583 7.150 19.365 1.00 98.12 196 ASP A CA 1
ATOM 1454 C C . ASP A 1 196 ? -17.026 5.997 18.450 1.00 98.12 196 ASP A C 1
ATOM 1456 O O . ASP A 1 196 ? -17.188 4.873 18.918 1.00 98.12 196 ASP A O 1
ATOM 1460 N N . LEU A 1 197 ? -17.117 6.234 17.136 1.00 98.12 197 LEU A N 1
ATOM 1461 C CA . LEU A 1 197 ? -17.379 5.183 16.145 1.00 98.12 197 LEU A CA 1
ATOM 1462 C C . LEU A 1 197 ? -16.231 4.169 16.043 1.00 98.12 197 LEU A C 1
ATOM 1464 O O . LEU A 1 197 ? -16.479 2.968 15.972 1.00 98.12 197 LEU A O 1
ATOM 1468 N N . VAL A 1 198 ? -14.979 4.637 16.057 1.00 96.75 198 VAL A N 1
ATOM 1469 C CA . VAL A 1 198 ? -13.797 3.759 16.051 1.00 96.75 198 VAL A CA 1
ATOM 1470 C C . VAL A 1 198 ? -13.751 2.901 17.315 1.00 96.75 198 VAL A C 1
ATOM 1472 O O . VAL A 1 198 ? -13.450 1.715 17.226 1.00 96.75 198 VAL A O 1
ATOM 1475 N N . LEU A 1 199 ? -14.069 3.473 18.481 1.00 97.56 199 LEU A N 1
ATOM 1476 C CA . LEU A 1 199 ? -14.129 2.734 19.742 1.00 97.56 199 LEU A CA 1
ATOM 1477 C C . LEU A 1 199 ? -15.216 1.659 19.712 1.00 97.56 199 LEU A C 1
ATOM 1479 O O . LEU A 1 199 ? -14.917 0.524 20.065 1.00 97.56 199 LEU A O 1
ATOM 1483 N N . ALA A 1 200 ? -16.421 1.988 19.238 1.00 98.19 200 ALA A N 1
ATOM 1484 C CA . ALA A 1 200 ? -17.511 1.023 19.108 1.00 98.19 200 ALA A CA 1
ATOM 1485 C C . ALA A 1 200 ? -17.144 -0.132 18.159 1.00 98.19 200 ALA A C 1
ATOM 1487 O O . ALA A 1 200 ? -17.244 -1.295 18.536 1.00 98.19 200 ALA A O 1
ATOM 1488 N N . GLY A 1 201 ? -16.621 0.174 16.965 1.00 97.19 201 GLY A N 1
ATOM 1489 C CA . GLY A 1 201 ? -16.196 -0.863 16.018 1.00 97.19 201 GLY A CA 1
ATOM 1490 C C . GLY A 1 201 ? -15.046 -1.726 16.548 1.00 97.19 201 GLY A C 1
ATOM 1491 O O . GLY A 1 201 ? -15.021 -2.935 16.328 1.00 97.19 201 GLY A O 1
ATOM 1492 N N . ASN A 1 202 ? -14.106 -1.131 17.287 1.00 95.94 202 ASN A N 1
ATOM 1493 C CA . ASN A 1 202 ? -13.031 -1.881 17.931 1.00 95.94 202 ASN A CA 1
ATOM 1494 C C . ASN A 1 202 ? -13.554 -2.756 19.080 1.00 95.94 202 ASN A C 1
ATOM 1496 O O . ASN A 1 202 ? -13.065 -3.863 19.260 1.00 95.94 202 ASN A O 1
ATOM 1500 N N . GLU A 1 203 ? -14.529 -2.290 19.861 1.00 97.81 203 GLU A N 1
ATOM 1501 C CA . GLU A 1 203 ? -15.174 -3.095 20.903 1.00 97.81 203 GLU A CA 1
ATOM 1502 C C . GLU A 1 203 ? -15.882 -4.316 20.301 1.00 97.81 203 GLU A C 1
ATOM 1504 O O . GLU A 1 203 ? -15.661 -5.431 20.774 1.00 97.81 203 GLU A O 1
ATOM 1509 N N . ASP A 1 204 ? -16.631 -4.134 19.211 1.00 97.25 204 ASP A N 1
ATOM 1510 C CA . ASP A 1 204 ? -17.277 -5.232 18.484 1.00 97.25 204 ASP A CA 1
ATOM 1511 C C . ASP A 1 204 ? -16.249 -6.258 17.981 1.00 97.25 204 ASP A C 1
ATOM 1513 O O . ASP A 1 204 ? -16.397 -7.458 18.218 1.00 97.25 204 ASP A O 1
ATOM 1517 N N . GLN A 1 205 ? -15.162 -5.793 17.354 1.00 95.69 205 GLN A N 1
ATOM 1518 C CA . GLN A 1 205 ? -14.075 -6.658 16.886 1.00 95.69 205 GLN A CA 1
ATOM 1519 C C . GLN A 1 205 ? -13.400 -7.417 18.036 1.00 95.69 205 GLN A C 1
ATOM 1521 O O . GLN A 1 205 ? -13.218 -8.629 17.964 1.00 95.69 205 GLN A O 1
ATOM 1526 N N . MET A 1 206 ? -13.041 -6.730 19.121 1.00 95.81 206 MET A N 1
ATOM 1527 C CA . MET A 1 206 ? -12.344 -7.345 20.256 1.00 95.81 206 MET A CA 1
ATOM 1528 C C . MET A 1 206 ? -13.216 -8.353 21.017 1.00 95.81 206 MET A C 1
ATOM 1530 O O . MET A 1 206 ? -12.680 -9.270 21.645 1.00 95.81 206 MET A O 1
ATOM 1534 N N . ASN A 1 207 ? -14.541 -8.198 20.952 1.00 97.56 207 ASN A N 1
ATOM 1535 C CA . ASN A 1 207 ? -15.507 -9.132 21.523 1.00 97.56 207 ASN A CA 1
ATOM 1536 C C . ASN A 1 207 ? -15.843 -10.310 20.592 1.00 97.56 207 ASN A C 1
ATOM 1538 O O . ASN A 1 207 ? -16.414 -11.292 21.069 1.00 97.56 207 ASN A O 1
ATOM 1542 N N . ASP A 1 208 ? -15.476 -10.260 19.308 1.00 98.19 208 ASP A N 1
ATOM 1543 C CA . ASP A 1 208 ? -15.644 -11.371 18.369 1.00 98.19 208 ASP A CA 1
ATOM 1544 C C . ASP A 1 208 ?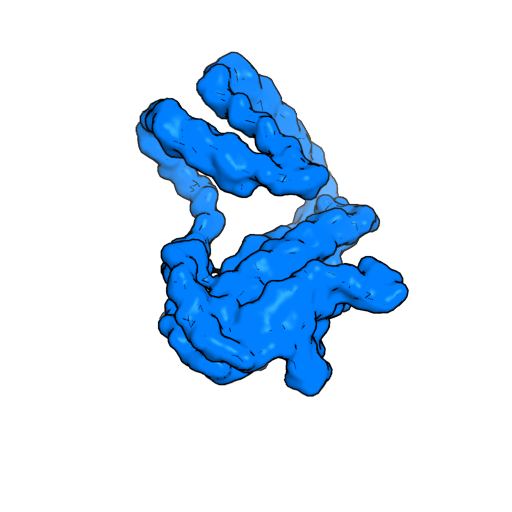 -14.497 -12.401 18.507 1.00 98.19 208 ASP A C 1
ATOM 1546 O O . ASP A 1 208 ? -13.335 -12.116 18.181 1.00 98.19 208 ASP A O 1
ATOM 1550 N N . PRO A 1 209 ? -14.784 -13.646 18.942 1.00 98.19 209 PRO A N 1
ATOM 1551 C CA . PRO A 1 209 ? -13.772 -14.692 19.038 1.00 98.19 209 PRO A CA 1
ATOM 1552 C C . PRO A 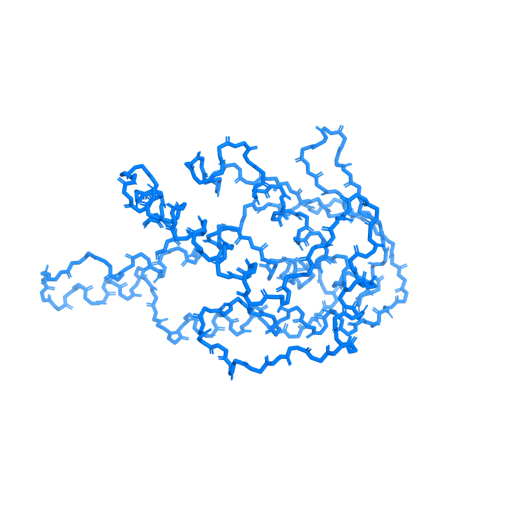1 209 ? -13.103 -15.034 17.700 1.00 98.19 209 PRO A C 1
ATOM 1554 O O . PRO A 1 209 ? -11.930 -15.419 17.703 1.00 98.19 209 PRO A O 1
ATOM 1557 N N . ALA A 1 210 ? -13.816 -14.914 16.573 1.00 97.88 210 ALA A N 1
ATOM 1558 C CA . ALA A 1 210 ? -13.266 -15.190 15.249 1.00 97.88 210 ALA A CA 1
ATOM 1559 C C . ALA A 1 210 ? -12.227 -14.132 14.862 1.00 97.88 210 ALA A C 1
ATOM 1561 O O . ALA A 1 210 ? -11.112 -14.487 14.470 1.00 97.88 210 ALA A O 1
ATOM 1562 N N . PHE A 1 211 ? -12.547 -12.851 15.070 1.00 96.88 211 PHE A N 1
ATOM 1563 C CA . PHE A 1 211 ? -11.604 -11.755 14.859 1.00 96.88 211 PHE A CA 1
ATOM 1564 C C . PHE A 1 211 ? -10.377 -11.912 15.755 1.00 96.88 211 PHE A C 1
ATOM 1566 O O . PHE A 1 211 ? -9.245 -11.853 15.281 1.00 96.88 211 PHE A O 1
ATOM 1573 N N . MET A 1 212 ? -10.574 -12.196 17.045 1.00 96.56 212 MET A N 1
ATOM 1574 C CA . MET A 1 212 ? -9.465 -12.380 17.983 1.00 96.56 212 MET A CA 1
ATOM 1575 C C . MET A 1 212 ? -8.577 -13.576 17.630 1.00 96.56 212 MET A C 1
ATOM 1577 O O . MET A 1 212 ? -7.369 -13.539 17.881 1.00 96.56 212 MET A O 1
ATOM 1581 N N . HIS A 1 213 ? -9.150 -14.643 17.069 1.00 95.88 213 HIS A N 1
ATOM 1582 C CA . HIS A 1 213 ? -8.376 -15.771 16.564 1.00 95.88 213 HIS A CA 1
ATOM 1583 C C . HIS A 1 213 ? -7.531 -15.365 15.354 1.00 95.88 213 HIS A C 1
ATOM 1585 O O . HIS A 1 213 ? -6.326 -15.604 15.365 1.00 95.88 213 HIS A O 1
ATOM 1591 N N . GLU A 1 214 ? -8.133 -14.716 14.354 1.00 94.94 214 GLU A N 1
ATOM 1592 C CA . GLU A 1 214 ? -7.430 -14.221 13.166 1.00 94.94 214 GLU A CA 1
ATOM 1593 C C . GLU A 1 214 ? -6.329 -13.218 13.536 1.00 94.94 214 GLU A C 1
ATOM 1595 O O . GLU A 1 214 ? -5.182 -13.385 13.129 1.00 94.94 214 GLU A O 1
ATOM 1600 N N . LEU A 1 215 ? -6.625 -12.231 14.384 1.00 91.69 215 LEU A N 1
ATOM 1601 C CA . LEU A 1 215 ? -5.675 -11.211 14.827 1.00 91.69 215 LEU A CA 1
ATOM 1602 C C . LEU A 1 215 ? -4.404 -11.826 15.432 1.00 91.69 215 LEU A C 1
ATOM 1604 O O . LEU A 1 215 ? -3.292 -11.436 15.075 1.00 91.69 215 LEU A O 1
ATOM 1608 N N . LYS A 1 216 ? -4.563 -12.823 16.312 1.00 91.25 216 LYS A N 1
ATOM 1609 C CA . LYS A 1 216 ? -3.452 -13.536 16.969 1.00 91.25 216 LYS A CA 1
ATOM 1610 C C . LYS A 1 216 ? -2.624 -14.398 16.016 1.00 91.25 216 LYS A C 1
ATOM 1612 O O . LYS A 1 216 ? -1.521 -14.794 16.369 1.00 91.25 216 LYS A O 1
ATOM 1617 N N . GLN A 1 217 ? -3.136 -14.733 14.832 1.00 90.12 217 GLN A N 1
ATOM 1618 C CA . GLN A 1 217 ? -2.330 -15.421 13.820 1.00 90.12 217 GLN A CA 1
ATOM 1619 C C . GLN A 1 217 ? -1.322 -14.477 13.145 1.00 90.12 217 GLN A C 1
ATOM 1621 O O . GLN A 1 217 ? -0.347 -14.949 12.552 1.00 90.12 217 GLN A O 1
ATOM 1626 N N . TRP A 1 218 ? -1.554 -13.162 13.215 1.00 85.56 218 TRP A N 1
ATOM 1627 C CA . TRP A 1 218 ? -0.793 -12.152 12.475 1.00 85.56 218 TRP A CA 1
ATOM 1628 C C . TRP A 1 218 ? 0.054 -11.218 13.340 1.00 85.56 218 TRP A C 1
ATOM 1630 O O . TRP A 1 218 ? 1.006 -10.630 12.818 1.00 85.56 218 TRP A O 1
ATOM 1640 N N . ILE A 1 219 ? -0.271 -11.092 14.627 1.00 76.88 219 ILE A N 1
ATOM 1641 C CA . ILE A 1 219 ? 0.485 -10.327 15.632 1.00 76.88 219 ILE A CA 1
ATOM 1642 C C . ILE A 1 219 ? 1.248 -11.294 16.528 1.00 76.88 219 ILE A C 1
ATOM 1644 O O . ILE A 1 219 ? 2.470 -11.077 16.684 1.00 76.88 219 ILE A O 1
#

Secondary structure (DSSP, 8-state):
--THHHHGGGSS-----SHHHHHHHHHH--HHHHHHHHHHHTSPP-SSHHHHHHHHTTS--GGG---EEEEEETTEEEEEE-GGG--TTT-TTSHHHHHHHHHHHHHHHHHHHTTTEEEEEEE-TTSSSEEEEEEE------HHHHHTTT-----SPP--PPPPHHHHHHHHHHT--TT--------HHHHHHHHHHHHHHHHHHHH-HHHHHHHHHH-

Radius of gyration: 20.42 Å; chains: 1; bounding box: 37×52×52 Å

pLDDT: mean 88.44, std 17.66, range [34.62, 98.69]

Sequence (219 aa):
MNRRTMLVGAGAALVAAGTGVAGWRSAVGSMAQYEVFAAGLRDRLTPDLGAIVRYATLAANSHNTQPWRFQLEGQAIEIRPDLQRRTPVVDPDDHHLYVSLGCAAANLMLAAAATGRTGEASLTADGNGIRYDYLMGEAKADPLADAIPKRQSTRAEYDGRATPAADLVELERAAAIPGVSLALVTDQGRMKQVRDLVLAGNEDQMNDPAFMHELKQWI

Foldseek 3Di:
DDQLQQPLLPPDDPDDDDPCVVVSCVRNPDPVVVVVVLVVLLDDADLDPVSLLSLLLLFDAPLSLSQWDWDDDPQKIKTAGNPVSDLCVVCVPCPRRVVSLVRSVVSSQLSCLQNQWHFDWDADPVNGTIMTGTDGGDRDDDVVNVCSSVDDDDPDDDPPDQDDPVVVVVVVVVQPDPPGDDDDDRDPVVVVVVVVVVVVVVVVLVPDPSSVVSSSSSD